Protein AF-A0A0B1SX02-F1 (afdb_monomer)

Secondary structure (DSSP, 8-state):
----------------------------------------PPPPPPP--------------------------------------------------PPP-SEEEEEEEEE----TT---EEEEE-TTTTTT-PPPSTT-GGG-TT-EEEEE-----TT--HHHHHHHHHHTTT--EE-SS-PPTT--EETTEEP-SEE-EEEES-TTSTTB-TT--S-EEEEEEEEEEEGGGSBTTEEEEEEEETTTEEPPP----PPBSSS---SS--SSEEEETTEEEEEETT-S-EEEEE--

Organism: Oesophagostomum dentatum (NCBI:txid61180)

Nearest PDB structures (foldseek):
  2vn7-assembly1_A  TM=5.228E-01  e=6.371E-02  Trichoderma reesei
  6fhv-assembly1_A  TM=5.058E-01  e=3.595E-02  Penicillium oxalicum 114-2

Foldseek 3Di:
DDDDDDDDDDDDDDDDDDDDDDDDDDDDDDDDDDDDDDDDDDDDDDDDDDDDDDDDDDDDDDDDDDDDDDDDDDDDDDDDDDDDDDDPDPPPPPPPPQADAFWAKEKEWEADDDDLQWWKAKAWFACVVVVNPFDAAEACLVVTLRKWFKAFPDDFDPQADCSFVVQLVQQRVPQTIRHHHAFHDVGGADPNHHTGGRTWGWAACDPVDHRNDVPPPPGHGITMTIIGTRCNSAPSQKIFMWMQIPVPGTAFFEFADDEAEDQDDDPDTGSTDMAGGQWYKYYYTNYNYIHIYHDD

Radius of gyration: 33.9 Å; Cα contacts (8 Å, |Δi|>4): 518; chains: 1; bounding box: 99×72×113 Å

Mean predicted aligned error: 16.26 Å

Solvent-accessible surface area (backbone atoms only — not comparable to full-atom values): 18703 Å² total; per-residue (Å²): 139,85,85,83,86,87,84,89,88,80,89,89,83,90,81,89,84,90,87,85,83,85,86,84,88,80,90,79,90,81,87,88,84,91,83,82,90,79,92,78,85,87,83,84,81,85,84,83,88,79,82,87,84,86,87,86,82,82,87,86,85,88,81,89,82,79,90,86,86,85,82,88,84,87,88,80,88,83,91,76,90,75,84,89,71,91,70,84,72,79,82,75,78,74,80,77,75,72,68,62,75,41,72,27,62,25,38,42,34,38,37,52,89,65,59,94,88,60,57,51,19,41,26,19,24,35,36,78,86,48,75,66,62,48,61,81,54,53,61,44,56,94,77,19,82,18,36,35,59,38,40,80,66,57,82,75,35,93,50,46,46,65,88,31,50,54,46,31,63,26,24,47,36,62,47,44,56,36,28,79,50,33,36,47,76,74,33,20,47,43,96,84,42,70,41,72,21,46,51,31,33,62,26,18,41,50,84,89,46,67,14,26,30,95,83,40,81,87,39,76,40,26,31,37,41,32,29,33,32,43,21,68,77,37,67,89,26,33,40,36,32,39,51,30,29,92,94,80,41,66,56,62,80,30,68,55,58,84,46,44,73,76,51,66,77,76,97,70,86,51,51,41,49,78,42,50,53,38,16,41,28,39,40,38,69,73,44,30,58,39,37,23,32,61,70,128

pLDDT: mean 77.76, std 25.3, range [32.91, 98.81]

Sequence (296 aa):
MRRPQQLRKAEPTAHEATTTAEGAETTAHVEEATTAAEEAEPTAHEATTTTEEAETTARPGEETTTAEEAETTEHPEQVVTSASKTSETPISTLSSTSNPVGFSRTLVFLKKDTSWKQHVFIRGGLSHLNRNACSPGPYQQHNDPCAMVIKHITTMPTKCPPSSCHEYRAWSRGDSYLDFEGPEIGQGRYNGTEAFGTPCLWTTSDPSQRGYNPFNKYGYAYWLVELLMDCAKTDNGWFEFKGFIPSIGLELDIKQGECAGDGGSAPFRSKNHVARCGAVNVFYWDSGACEISLLS

Structure (mmCIF, N/CA/C/O backbone):
data_AF-A0A0B1SX02-F1
#
_entry.id   AF-A0A0B1SX02-F1
#
loop_
_atom_site.group_PDB
_atom_site.id
_atom_site.type_symbol
_atom_site.label_atom_id
_atom_site.label_alt_id
_atom_site.label_comp_id
_atom_site.label_asym_id
_atom_site.label_entity_id
_atom_site.label_seq_id
_atom_site.pdbx_PDB_ins_code
_atom_site.Cartn_x
_atom_site.Cartn_y
_atom_site.Cartn_z
_atom_site.occupancy
_atom_site.B_iso_or_equiv
_atom_site.auth_seq_id
_atom_site.auth_comp_id
_atom_site.auth_asym_id
_atom_site.auth_atom_id
_atom_site.pdbx_PDB_model_num
ATOM 1 N N . MET A 1 1 ? 72.640 -20.239 15.903 1.00 44.16 1 MET A N 1
ATOM 2 C CA . MET A 1 1 ? 71.681 -19.387 16.641 1.00 44.16 1 MET A CA 1
ATOM 3 C C . MET A 1 1 ? 70.720 -20.303 17.390 1.00 44.16 1 MET A C 1
ATOM 5 O O . MET A 1 1 ? 70.132 -21.179 16.770 1.00 44.16 1 MET A O 1
ATOM 9 N N . ARG A 1 2 ? 70.696 -20.214 18.725 1.00 41.66 2 ARG A N 1
ATOM 10 C CA . ARG A 1 2 ? 70.008 -21.148 19.636 1.00 41.66 2 ARG A CA 1
ATOM 11 C C . ARG A 1 2 ? 68.531 -20.761 19.819 1.00 41.66 2 ARG A C 1
ATOM 13 O O . ARG A 1 2 ? 68.240 -19.597 20.063 1.00 41.66 2 ARG A O 1
ATOM 20 N N . ARG A 1 3 ? 67.637 -21.756 19.758 1.00 49.44 3 ARG A N 1
ATOM 21 C CA . ARG A 1 3 ? 66.266 -21.730 20.311 1.00 49.44 3 ARG A CA 1
ATOM 22 C C . ARG A 1 3 ? 66.303 -21.832 21.846 1.00 49.44 3 ARG A C 1
ATOM 24 O O . ARG A 1 3 ? 67.149 -22.562 22.361 1.00 49.44 3 ARG A O 1
ATOM 31 N N . PRO A 1 4 ? 65.293 -21.280 22.531 1.00 57.34 4 PRO A N 1
ATOM 32 C CA . PRO A 1 4 ? 64.680 -21.924 23.700 1.00 57.34 4 PRO A CA 1
ATOM 33 C C . PRO A 1 4 ? 63.168 -22.119 23.443 1.00 57.34 4 PRO A C 1
ATOM 35 O O . PRO A 1 4 ? 62.500 -21.224 22.939 1.00 57.34 4 PRO A O 1
ATOM 38 N N . GLN A 1 5 ? 62.634 -23.343 23.418 1.00 51.31 5 GLN A N 1
ATOM 39 C CA . GLN A 1 5 ? 62.158 -24.196 24.524 1.00 51.31 5 GLN A CA 1
ATOM 40 C C . GLN A 1 5 ? 61.022 -23.607 25.385 1.00 51.31 5 GLN A C 1
ATOM 42 O O . GLN A 1 5 ? 61.168 -22.591 26.052 1.00 51.31 5 GLN A O 1
ATOM 47 N N . GLN A 1 6 ? 59.892 -24.322 25.316 1.00 53.78 6 GLN A N 1
ATOM 48 C CA . GLN A 1 6 ? 58.628 -24.173 26.038 1.00 53.78 6 GLN A CA 1
ATOM 49 C C . GLN A 1 6 ? 58.750 -24.571 27.515 1.00 53.78 6 GLN A C 1
ATOM 51 O O . GLN A 1 6 ? 59.538 -25.457 27.838 1.00 53.78 6 GLN A O 1
ATOM 56 N N . LEU A 1 7 ? 57.835 -24.081 28.359 1.00 50.09 7 LEU A N 1
ATOM 57 C CA . LEU A 1 7 ? 57.352 -24.841 29.517 1.00 50.09 7 LEU A CA 1
ATOM 58 C C . LEU A 1 7 ? 55.898 -24.475 29.866 1.00 50.09 7 LEU A C 1
ATOM 60 O O . LEU A 1 7 ? 55.568 -23.318 30.100 1.00 50.09 7 LEU A O 1
ATOM 64 N N . ARG A 1 8 ? 55.044 -25.508 29.863 1.00 53.88 8 ARG A N 1
ATOM 65 C CA . ARG A 1 8 ? 53.672 -25.554 30.398 1.00 53.88 8 ARG A CA 1
ATOM 66 C C . ARG A 1 8 ? 53.698 -25.896 31.893 1.00 53.88 8 ARG A C 1
ATOM 68 O O . ARG A 1 8 ? 54.604 -26.618 32.306 1.00 53.88 8 ARG A O 1
ATOM 75 N N . LYS A 1 9 ? 52.645 -25.499 32.623 1.00 38.19 9 LYS A N 1
ATOM 76 C CA . LYS A 1 9 ? 51.968 -26.148 33.785 1.00 38.19 9 LYS A CA 1
ATOM 77 C C . LYS A 1 9 ? 51.103 -25.072 34.473 1.00 38.19 9 LYS A C 1
ATOM 79 O O . LYS A 1 9 ? 51.519 -23.924 34.464 1.00 38.19 9 LYS A O 1
ATOM 84 N N . ALA A 1 10 ? 49.962 -25.303 35.115 1.00 39.31 10 ALA A N 1
ATOM 85 C CA . ALA A 1 10 ? 49.015 -26.409 35.276 1.00 39.31 10 ALA A CA 1
ATOM 86 C C . ALA A 1 10 ? 47.776 -25.801 35.989 1.00 39.31 10 ALA A C 1
ATOM 88 O O . ALA A 1 10 ? 47.935 -24.832 36.732 1.00 39.31 10 ALA A O 1
ATOM 89 N N . GLU A 1 11 ? 46.579 -26.354 35.779 1.00 43.62 11 GLU A N 1
ATOM 90 C CA . GLU A 1 11 ? 45.391 -26.117 36.626 1.00 43.62 11 GLU A CA 1
ATOM 91 C C . GLU A 1 11 ? 45.591 -26.662 38.052 1.00 43.62 11 GLU A C 1
ATOM 93 O O . GLU A 1 11 ? 46.436 -27.540 38.268 1.00 43.62 11 GLU A O 1
ATOM 98 N N . PRO A 1 12 ? 44.752 -26.216 39.006 1.00 52.09 12 PRO A N 1
ATOM 99 C CA . PRO A 1 12 ? 43.908 -27.212 39.661 1.00 52.09 12 PRO A CA 1
ATOM 100 C C . PRO A 1 12 ? 42.437 -26.811 39.891 1.00 52.09 12 PRO A C 1
ATOM 102 O O . PRO A 1 12 ? 42.008 -25.667 39.762 1.00 52.09 12 PRO A O 1
ATOM 105 N N . THR A 1 13 ? 41.724 -27.877 40.235 1.00 42.25 13 THR A N 1
ATOM 106 C CA . THR A 1 13 ? 40.302 -28.209 40.329 1.00 42.25 13 THR A CA 1
ATOM 107 C C . THR A 1 13 ? 39.534 -27.602 41.523 1.00 42.25 13 THR A C 1
ATOM 109 O O . THR A 1 13 ? 40.092 -27.459 42.602 1.00 42.25 13 THR A O 1
ATOM 112 N N . ALA A 1 14 ? 38.231 -27.368 41.287 1.00 44.47 14 ALA A N 1
ATOM 113 C CA . ALA A 1 14 ? 37.022 -27.472 42.137 1.00 44.47 14 ALA A CA 1
ATOM 114 C C . ALA A 1 14 ? 37.002 -27.067 43.630 1.00 44.47 14 ALA A C 1
ATOM 116 O O . ALA A 1 14 ? 37.782 -27.564 44.430 1.00 44.47 14 ALA A O 1
ATOM 117 N N . HIS A 1 15 ? 35.930 -26.354 44.017 1.00 42.62 15 HIS A N 1
ATOM 118 C CA . HIS A 1 15 ? 35.069 -26.721 45.156 1.00 42.62 15 HIS A CA 1
ATOM 119 C C . HIS A 1 15 ? 33.660 -26.098 45.026 1.00 42.62 15 HIS A C 1
ATOM 121 O O . HIS A 1 15 ? 33.517 -24.907 44.759 1.00 42.62 15 HIS A O 1
ATOM 127 N N . GLU A 1 16 ? 32.633 -26.935 45.208 1.00 45.50 16 GLU A N 1
ATOM 128 C CA . GLU A 1 16 ? 31.235 -26.572 45.481 1.00 45.50 16 GLU A CA 1
ATOM 129 C C . GLU A 1 16 ? 31.086 -25.892 46.853 1.00 45.50 16 GLU A C 1
ATOM 131 O O . GLU A 1 16 ? 31.795 -26.261 47.788 1.00 45.50 16 GLU A O 1
ATOM 136 N N . ALA A 1 17 ? 30.085 -25.013 47.006 1.00 43.66 17 ALA A N 1
ATOM 137 C CA . ALA A 1 17 ? 29.246 -24.955 48.209 1.00 43.66 17 ALA A CA 1
ATOM 138 C C . ALA A 1 17 ? 27.967 -24.130 47.966 1.00 43.66 17 ALA A C 1
ATOM 140 O O . ALA A 1 17 ? 27.997 -22.921 47.748 1.00 43.66 17 ALA A O 1
ATOM 141 N N . THR A 1 18 ? 26.838 -24.824 48.054 1.00 41.06 18 THR A N 1
ATOM 142 C CA . THR A 1 18 ? 25.472 -24.324 48.240 1.00 41.06 18 THR A CA 1
ATOM 143 C C . THR A 1 18 ? 25.273 -23.907 49.698 1.00 41.06 18 THR A C 1
ATOM 145 O O . THR A 1 18 ? 25.556 -24.735 50.559 1.00 41.06 18 THR A O 1
ATOM 148 N N . THR A 1 19 ? 24.707 -22.731 50.014 1.00 38.25 19 THR A N 1
ATOM 149 C CA . THR A 1 19 ? 23.740 -22.589 51.133 1.00 38.25 19 THR A CA 1
ATOM 150 C C . THR A 1 19 ? 22.936 -21.282 51.083 1.00 38.25 19 THR A C 1
ATOM 152 O O . THR A 1 19 ? 23.371 -20.255 50.576 1.00 38.25 19 THR A O 1
ATOM 155 N N . THR A 1 20 ? 21.727 -21.419 51.607 1.00 38.53 20 THR A N 1
ATOM 156 C CA . THR A 1 20 ? 20.520 -20.594 51.675 1.00 38.53 20 THR A CA 1
ATOM 157 C C . THR A 1 20 ? 20.464 -19.574 52.823 1.00 38.53 20 THR A C 1
ATOM 159 O O . THR A 1 20 ? 21.140 -19.750 53.830 1.00 38.53 20 THR A O 1
ATOM 162 N N . ALA A 1 21 ? 19.479 -18.669 52.689 1.00 38.81 21 ALA A N 1
ATOM 163 C CA . ALA A 1 21 ? 18.501 -18.214 53.700 1.00 38.81 21 ALA A CA 1
ATOM 164 C C . ALA A 1 21 ? 18.597 -16.768 54.239 1.00 38.81 21 ALA A C 1
ATOM 166 O O . ALA A 1 21 ? 19.658 -16.324 54.654 1.00 38.81 21 ALA A O 1
ATOM 167 N N . GLU A 1 22 ? 17.410 -16.125 54.210 1.00 37.28 22 GLU A N 1
ATOM 168 C CA . GLU A 1 22 ? 16.774 -15.190 55.171 1.00 37.28 22 GLU A CA 1
ATOM 169 C C . GLU A 1 22 ? 17.614 -14.030 55.743 1.00 37.28 22 GLU A C 1
ATOM 171 O O . GLU A 1 22 ? 18.721 -14.201 56.221 1.00 37.28 22 GLU A O 1
ATOM 176 N N . GLY A 1 23 ? 17.172 -12.774 55.758 1.00 34.44 23 GLY A N 1
ATOM 177 C CA . GLY A 1 23 ? 15.840 -12.242 56.040 1.00 34.44 23 GLY A CA 1
ATOM 178 C C . GLY A 1 23 ? 16.009 -11.243 57.193 1.00 34.44 23 GLY A C 1
ATOM 179 O O . GLY A 1 23 ? 16.487 -11.638 58.248 1.00 34.44 23 GLY A O 1
ATOM 180 N N . ALA A 1 24 ? 15.691 -9.960 56.996 1.00 39.91 24 ALA A N 1
ATOM 181 C CA . ALA A 1 24 ? 15.483 -9.003 58.090 1.00 39.91 24 ALA A CA 1
ATOM 182 C C . ALA A 1 24 ? 14.825 -7.716 57.574 1.00 39.91 24 ALA A C 1
ATOM 184 O O . ALA A 1 24 ? 15.445 -6.841 56.971 1.00 39.91 24 ALA A O 1
ATOM 185 N N . GLU A 1 25 ? 13.533 -7.661 57.846 1.00 43.12 25 GLU A N 1
ATOM 186 C CA . GLU A 1 25 ? 12.645 -6.513 57.905 1.00 43.12 25 GLU A CA 1
ATOM 187 C C . GLU A 1 25 ? 13.182 -5.452 58.887 1.00 43.12 25 GLU A C 1
ATOM 189 O O . GLU A 1 25 ? 13.610 -5.778 59.993 1.00 43.12 25 GLU A O 1
ATOM 194 N N . THR A 1 26 ? 13.161 -4.173 58.504 1.00 39.28 26 THR A N 1
ATOM 195 C CA . THR A 1 26 ? 13.282 -3.054 59.453 1.00 39.28 26 THR A CA 1
ATOM 196 C C . THR A 1 26 ? 12.249 -1.985 59.125 1.00 39.28 26 THR A C 1
ATOM 198 O O . THR A 1 26 ? 12.380 -1.197 58.193 1.00 39.28 26 THR A O 1
ATOM 201 N N . THR A 1 27 ? 11.190 -1.996 59.926 1.00 42.06 27 THR A N 1
ATOM 202 C CA . THR A 1 27 ? 10.216 -0.924 60.118 1.00 42.06 27 THR A CA 1
ATOM 203 C C . THR A 1 27 ? 10.856 0.269 60.827 1.00 42.06 27 THR A C 1
ATOM 205 O O . THR A 1 27 ? 11.485 0.093 61.871 1.00 42.06 27 THR A O 1
ATOM 208 N N . ALA A 1 28 ? 10.604 1.485 60.342 1.00 45.78 28 ALA A N 1
ATOM 209 C CA . ALA A 1 28 ? 10.691 2.698 61.151 1.00 45.78 28 ALA A CA 1
ATOM 210 C C . ALA A 1 28 ? 9.558 3.662 60.769 1.00 45.78 28 ALA A C 1
ATOM 212 O O . ALA A 1 28 ? 9.543 4.246 59.688 1.00 45.78 28 ALA A O 1
ATOM 213 N N . HIS A 1 29 ? 8.602 3.776 61.689 1.00 39.31 29 HIS A N 1
ATOM 214 C CA . HIS A 1 29 ? 7.649 4.873 61.828 1.00 39.31 29 HIS A CA 1
ATOM 215 C C . HIS A 1 29 ? 8.397 6.182 62.105 1.00 39.31 29 HIS A C 1
ATOM 217 O O . HIS A 1 29 ? 9.204 6.195 63.031 1.00 39.31 29 HIS A O 1
ATOM 223 N N . VAL A 1 30 ? 8.039 7.278 61.425 1.00 45.69 30 VAL A N 1
ATOM 224 C CA . VAL A 1 30 ? 8.024 8.620 62.033 1.00 45.69 30 VAL A CA 1
ATOM 225 C C . VAL A 1 30 ? 6.832 9.420 61.492 1.00 45.69 30 VAL A C 1
ATOM 227 O O . VAL A 1 30 ? 6.688 9.620 60.291 1.00 45.69 30 VAL A O 1
ATOM 230 N N . GLU A 1 31 ? 5.991 9.764 62.460 1.00 44.47 31 GLU A N 1
ATOM 231 C CA . GLU A 1 31 ? 5.051 10.865 62.681 1.00 44.47 31 GLU A CA 1
ATOM 232 C C . GLU A 1 31 ? 4.529 11.796 61.570 1.00 44.47 31 GLU A C 1
ATOM 234 O O . GLU A 1 31 ? 5.203 12.283 60.668 1.00 44.47 31 GLU A O 1
ATOM 239 N N . GLU A 1 32 ? 3.251 12.075 61.807 1.00 45.56 32 GLU A N 1
ATOM 240 C CA . GLU A 1 32 ? 2.273 12.971 61.216 1.00 45.56 32 GLU A CA 1
ATOM 241 C C . GLU A 1 32 ? 2.587 14.456 61.497 1.00 45.56 32 GLU A C 1
ATOM 243 O O . GLU A 1 32 ? 2.966 14.822 62.609 1.00 45.56 32 GLU A O 1
ATOM 248 N N . ALA A 1 33 ? 2.344 15.333 60.520 1.00 42.62 33 ALA A N 1
ATOM 249 C CA . ALA A 1 33 ? 2.103 16.753 60.770 1.00 42.62 33 ALA A CA 1
ATOM 250 C C . ALA A 1 33 ? 1.124 17.310 59.728 1.00 42.62 33 ALA A C 1
ATOM 252 O O . ALA A 1 33 ? 1.397 17.359 58.530 1.00 42.62 33 ALA A O 1
ATOM 253 N N . THR A 1 34 ? -0.038 17.713 60.228 1.00 41.31 34 THR A N 1
ATOM 254 C CA . THR A 1 34 ? -1.130 18.413 59.552 1.00 41.31 34 THR A CA 1
ATOM 255 C C . THR A 1 34 ? -0.782 19.866 59.226 1.00 41.31 34 THR A C 1
ATOM 257 O O . THR A 1 34 ? -0.336 20.584 60.120 1.00 41.31 34 THR A O 1
ATOM 260 N N . THR A 1 35 ? -1.158 20.347 58.039 1.00 40.88 35 THR A N 1
ATOM 261 C CA . THR A 1 35 ? -1.523 21.756 57.799 1.00 40.88 35 THR A CA 1
ATOM 262 C C . THR A 1 35 ? -2.557 21.857 56.675 1.00 40.88 35 THR A C 1
ATOM 264 O O . THR A 1 35 ? -2.496 21.141 55.680 1.00 40.88 35 THR A O 1
ATOM 267 N N . ALA A 1 36 ? -3.541 22.728 56.895 1.00 43.31 36 ALA A N 1
ATOM 268 C CA . ALA A 1 36 ? -4.696 23.009 56.048 1.00 43.31 36 ALA A CA 1
ATOM 269 C C . ALA A 1 36 ? -4.502 24.284 55.197 1.00 43.31 36 ALA A C 1
ATOM 271 O O . ALA A 1 36 ? -3.556 25.034 55.435 1.00 43.31 36 ALA A O 1
ATOM 272 N N . ALA A 1 37 ? -5.497 24.538 54.330 1.00 39.59 37 ALA A N 1
ATOM 273 C CA . ALA A 1 37 ? -5.719 25.688 53.430 1.00 39.59 37 ALA A CA 1
ATOM 274 C C . ALA A 1 37 ? -4.881 25.653 52.130 1.00 39.59 37 ALA A C 1
ATOM 276 O O . ALA A 1 37 ? -3.734 25.233 52.143 1.00 39.59 37 ALA A O 1
ATOM 277 N N . GLU A 1 38 ? -5.391 26.001 50.947 1.00 41.25 38 GLU A N 1
ATOM 278 C CA . GLU A 1 38 ? -6.356 27.057 50.623 1.00 41.25 38 GLU A CA 1
ATOM 279 C C . GLU A 1 38 ? -7.000 26.796 49.242 1.00 41.25 38 GLU A C 1
ATOM 281 O O . GLU A 1 38 ? -6.348 26.288 48.327 1.00 41.25 38 GLU A O 1
ATOM 286 N N . GLU A 1 39 ? -8.288 27.126 49.117 1.00 41.72 39 GLU A N 1
ATOM 287 C CA . GLU A 1 39 ? -9.048 27.229 47.865 1.00 41.72 39 GLU A CA 1
ATOM 288 C C . GLU A 1 39 ? -8.443 28.288 46.933 1.00 41.72 39 GLU A C 1
ATOM 290 O O . GLU A 1 39 ? -8.128 29.392 47.367 1.00 41.72 39 GLU A O 1
ATOM 295 N N . ALA A 1 40 ? -8.380 27.996 45.632 1.00 39.72 40 ALA A N 1
ATOM 296 C CA . ALA A 1 40 ? -8.224 29.015 44.599 1.00 39.72 40 ALA A CA 1
ATOM 297 C C . ALA A 1 40 ? -9.297 28.817 43.518 1.00 39.72 40 ALA A C 1
ATOM 299 O O . ALA A 1 40 ? -9.331 27.794 42.830 1.00 39.72 40 ALA A O 1
ATOM 300 N N . GLU A 1 41 ? -10.183 29.809 43.420 1.00 49.44 41 GLU A N 1
ATOM 301 C CA . GLU A 1 41 ? -11.183 30.002 42.367 1.00 49.44 41 GLU A CA 1
ATOM 302 C C . GLU A 1 41 ? -10.561 30.133 40.960 1.00 49.44 41 GLU A C 1
ATOM 304 O O . GLU A 1 41 ? -9.405 30.543 40.819 1.00 49.44 41 GLU A O 1
ATOM 309 N N . PRO A 1 42 ? -11.343 29.858 39.896 1.00 48.00 42 PRO A N 1
ATOM 310 C CA . PRO A 1 42 ? -10.916 30.025 38.515 1.00 48.00 42 PRO A CA 1
ATOM 311 C C . PRO A 1 42 ? -11.137 31.462 38.019 1.00 48.00 42 PRO A C 1
ATOM 313 O O . PRO A 1 42 ? -12.247 31.995 38.048 1.00 48.00 42 PRO A O 1
ATOM 316 N N . THR A 1 43 ? -10.087 32.076 37.478 1.00 43.72 43 THR A N 1
ATOM 317 C CA . THR A 1 43 ? -10.169 33.372 36.799 1.00 43.72 43 THR A CA 1
ATOM 318 C C . THR A 1 43 ? -10.807 33.219 35.418 1.00 43.72 43 THR A C 1
ATOM 320 O O . THR A 1 43 ? -10.327 32.474 34.562 1.00 43.72 43 THR A O 1
ATOM 323 N N . ALA A 1 44 ? -11.896 33.955 35.208 1.00 38.53 44 ALA A N 1
ATOM 324 C CA . ALA A 1 44 ? -12.568 34.137 33.931 1.00 38.53 44 ALA A CA 1
ATOM 325 C C . ALA A 1 44 ? -11.649 34.827 32.907 1.00 38.53 44 ALA A C 1
ATOM 327 O O . ALA A 1 44 ? -11.020 35.839 33.217 1.00 38.53 44 ALA A O 1
ATOM 328 N N . HIS A 1 45 ? -11.622 34.317 31.674 1.00 47.50 45 HIS A N 1
ATOM 329 C CA . HIS A 1 45 ? -11.118 35.057 30.520 1.00 47.50 45 HIS A CA 1
ATOM 330 C C . HIS A 1 45 ? -12.291 35.582 29.694 1.00 47.50 45 HIS A C 1
ATOM 332 O O . HIS A 1 45 ? -13.179 34.833 29.285 1.00 47.50 45 HIS A O 1
ATOM 338 N N . GLU A 1 46 ? -12.272 36.899 29.515 1.00 45.78 46 GLU A N 1
ATOM 339 C CA . GLU A 1 46 ? -13.235 37.709 28.785 1.00 45.78 46 GLU A CA 1
ATOM 340 C C . GLU A 1 46 ? -13.385 37.278 27.324 1.00 45.78 46 GLU A C 1
ATOM 342 O O . GLU A 1 46 ? -12.419 37.001 26.610 1.00 45.78 46 GLU A O 1
ATOM 347 N N . ALA A 1 47 ? -14.642 37.280 26.887 1.00 39.62 47 ALA A N 1
ATOM 348 C CA . ALA A 1 47 ? -15.042 37.225 25.498 1.00 39.62 47 ALA A CA 1
ATOM 349 C C . ALA A 1 47 ? -14.887 38.615 24.865 1.00 39.62 47 ALA A C 1
ATOM 351 O O . ALA A 1 47 ? -15.494 39.578 25.333 1.00 39.62 47 ALA A O 1
ATOM 352 N N . THR A 1 48 ? -14.149 38.698 23.758 1.00 41.62 48 THR A N 1
ATOM 353 C CA . THR A 1 48 ? -14.168 39.873 22.880 1.00 41.62 48 THR A CA 1
ATOM 354 C C . THR A 1 48 ? -14.852 39.503 21.574 1.00 41.62 48 THR A C 1
ATOM 356 O O . THR A 1 48 ? -14.279 38.873 20.688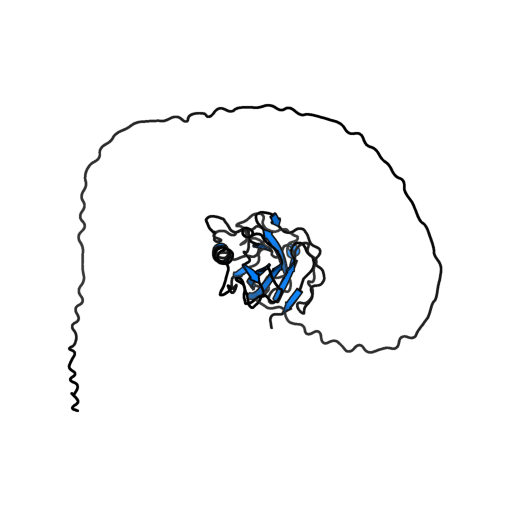 1.00 41.62 48 THR A O 1
ATOM 359 N N . THR A 1 49 ? -16.112 39.911 21.487 1.00 34.59 49 THR A N 1
ATOM 360 C CA . THR A 1 49 ? -16.932 39.973 20.280 1.00 34.59 49 THR A CA 1
ATOM 361 C C . THR A 1 49 ? -16.346 41.009 19.319 1.00 34.59 49 THR A C 1
ATOM 363 O O . THR A 1 49 ? -16.103 42.147 19.716 1.00 34.59 49 THR A O 1
ATOM 366 N N . THR A 1 50 ? -16.160 40.656 18.048 1.00 39.47 50 THR A N 1
ATOM 367 C CA . THR A 1 50 ? -16.096 41.642 16.958 1.00 39.47 50 THR A CA 1
ATOM 368 C C . THR A 1 50 ? -17.039 41.214 15.845 1.00 39.47 50 THR A C 1
ATOM 370 O O . THR A 1 50 ? -17.029 40.072 15.394 1.00 39.47 50 THR A O 1
ATOM 373 N N . THR A 1 51 ? -17.914 42.154 15.511 1.00 40.94 51 THR A N 1
ATOM 374 C CA . THR A 1 51 ? -19.047 42.058 14.598 1.00 40.94 51 THR A CA 1
ATOM 375 C C . THR A 1 51 ? -18.604 42.262 13.148 1.00 40.94 51 THR A C 1
ATOM 377 O O . THR A 1 51 ? -17.597 42.910 12.879 1.00 40.94 51 THR A O 1
ATOM 380 N N . GLU A 1 52 ? -19.405 41.680 12.259 1.00 44.53 52 GLU A N 1
ATOM 381 C CA . GLU A 1 52 ? -19.438 41.762 10.798 1.00 44.53 52 GLU A CA 1
ATOM 382 C C . GLU A 1 52 ? -19.164 43.144 10.187 1.00 44.53 52 GLU A C 1
ATOM 384 O O . GLU A 1 52 ? -19.684 44.149 10.664 1.00 44.53 52 GLU A O 1
ATOM 389 N N . GLU A 1 53 ? -18.537 43.143 9.007 1.00 46.16 53 GLU A N 1
ATOM 390 C CA . GLU A 1 53 ? -19.059 43.902 7.867 1.00 46.16 53 GLU A CA 1
ATOM 391 C C . GLU A 1 53 ? -19.063 43.013 6.616 1.00 46.16 53 GLU A C 1
ATOM 393 O O . GLU A 1 53 ? -18.047 42.448 6.207 1.00 46.16 53 GLU A O 1
ATOM 398 N N . ALA A 1 54 ? -20.257 42.866 6.046 1.00 39.25 54 ALA A N 1
ATOM 399 C CA . ALA A 1 54 ? -20.517 42.263 4.754 1.00 39.25 54 ALA A CA 1
ATOM 400 C C . ALA A 1 54 ? -20.453 43.356 3.683 1.00 39.25 54 ALA A C 1
ATOM 402 O O . ALA A 1 54 ? -21.214 44.321 3.746 1.00 39.25 54 ALA A O 1
ATOM 403 N N . GLU A 1 55 ? -19.606 43.182 2.668 1.00 40.19 55 GLU A N 1
ATOM 404 C CA . GLU A 1 55 ? -19.632 44.019 1.469 1.00 40.19 55 GLU A CA 1
ATOM 405 C C . GLU A 1 55 ? -20.169 43.207 0.287 1.00 40.19 55 GLU A C 1
ATOM 407 O O . GLU A 1 55 ? -19.626 42.181 -0.123 1.00 40.19 55 GLU A O 1
ATOM 412 N N . THR A 1 56 ? -21.310 43.676 -0.212 1.00 36.12 56 THR A N 1
ATOM 413 C CA . THR A 1 56 ? -22.032 43.170 -1.375 1.00 36.12 56 THR A CA 1
ATOM 414 C C . THR A 1 56 ? -21.659 44.042 -2.565 1.00 36.12 56 THR A C 1
ATOM 416 O O . THR A 1 56 ? -21.985 45.226 -2.547 1.00 36.12 56 THR A O 1
ATOM 419 N N . THR A 1 57 ? -21.082 43.471 -3.626 1.00 42.75 57 THR A N 1
ATOM 420 C CA . THR A 1 57 ? -20.952 44.189 -4.905 1.00 42.75 57 THR A CA 1
ATOM 421 C C . THR A 1 57 ? -21.257 43.270 -6.084 1.00 42.75 57 THR A C 1
ATOM 423 O O . THR A 1 57 ? -20.833 42.119 -6.152 1.00 42.75 57 THR A O 1
ATOM 426 N N . ALA A 1 58 ? -22.092 43.798 -6.973 1.00 35.97 58 ALA A N 1
ATOM 427 C CA . ALA A 1 58 ? -22.873 43.106 -7.981 1.00 35.97 58 ALA A CA 1
ATOM 428 C C . ALA A 1 58 ? -22.117 42.732 -9.273 1.00 35.97 58 ALA A C 1
ATOM 430 O O . ALA A 1 58 ? -21.128 43.351 -9.657 1.00 35.97 58 ALA A O 1
ATOM 431 N N . ARG A 1 59 ? -22.701 41.752 -9.980 1.00 43.72 59 ARG A N 1
ATOM 432 C CA . ARG A 1 59 ? -22.553 41.435 -11.419 1.00 43.72 59 ARG A CA 1
ATOM 433 C C . ARG A 1 59 ? -23.002 42.644 -12.270 1.00 43.72 59 ARG A C 1
ATOM 435 O O . ARG A 1 59 ? -23.919 43.343 -11.835 1.00 43.72 59 ARG A O 1
ATOM 442 N N . PRO A 1 60 ? -22.471 42.865 -13.489 1.00 43.94 60 PRO A N 1
ATOM 443 C CA . PRO A 1 60 ? -23.079 42.224 -14.668 1.00 43.94 60 PRO A CA 1
ATOM 444 C C . PRO A 1 60 ? -22.082 41.889 -15.800 1.00 43.94 60 PRO A C 1
ATOM 446 O O . PRO A 1 60 ? -21.010 42.473 -15.904 1.00 43.94 60 PRO A O 1
ATOM 449 N N . GLY A 1 61 ? -22.461 40.959 -16.679 1.00 38.00 61 GLY A N 1
ATOM 450 C CA . GLY A 1 61 ? -21.671 40.584 -17.855 1.00 38.00 61 GLY A CA 1
ATOM 451 C C . GLY A 1 61 ? -22.228 39.337 -18.528 1.00 38.00 61 GLY A C 1
ATOM 452 O O . GLY A 1 61 ? -21.726 38.239 -18.332 1.00 38.00 61 GLY A O 1
ATOM 453 N N . GLU A 1 62 ? -23.340 39.533 -19.222 1.00 38.44 62 GLU A N 1
ATOM 454 C CA . GLU A 1 62 ? -24.035 38.601 -20.102 1.00 38.44 62 GLU A CA 1
ATOM 455 C C . GLU A 1 62 ? -23.314 38.573 -21.455 1.00 38.44 62 GLU A C 1
ATOM 457 O O . GLU A 1 62 ? -23.137 39.626 -22.060 1.00 38.44 62 GLU A O 1
ATOM 462 N N . GLU A 1 63 ? -22.916 37.397 -21.943 1.00 40.66 63 GLU A N 1
ATOM 463 C CA . GLU A 1 63 ? -22.697 37.2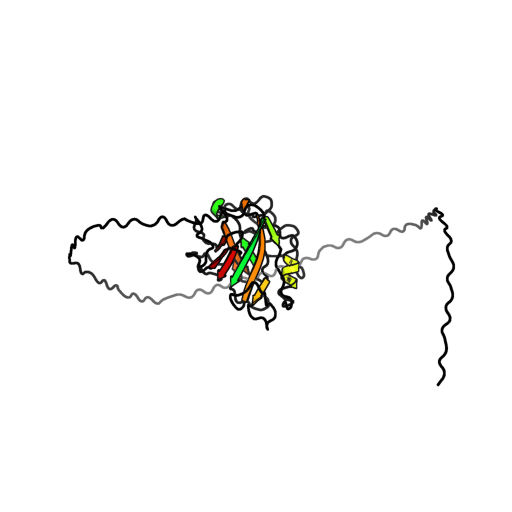15 -23.378 1.00 40.66 63 GLU A CA 1
ATOM 464 C C . GLU A 1 63 ? -23.097 35.799 -23.797 1.00 40.66 63 GLU A C 1
ATOM 466 O O . GLU A 1 63 ? -22.423 34.795 -23.565 1.00 40.66 63 GLU A O 1
ATOM 471 N N . THR A 1 64 ? -24.292 35.764 -24.368 1.00 35.16 64 THR A N 1
ATOM 472 C CA . THR A 1 64 ? -24.918 34.660 -25.079 1.00 35.16 64 THR A CA 1
ATOM 473 C C . THR A 1 64 ? -24.255 34.543 -26.447 1.00 35.16 64 THR A C 1
ATOM 475 O O . THR A 1 64 ? -24.259 35.510 -27.204 1.00 35.16 64 THR A O 1
ATOM 478 N N . THR A 1 65 ? -23.747 33.366 -26.811 1.00 36.38 65 THR A N 1
ATOM 479 C CA . THR A 1 65 ? -23.537 33.023 -28.224 1.00 36.38 65 THR A CA 1
ATOM 480 C C . THR A 1 65 ? -24.122 31.660 -28.551 1.00 36.38 65 THR A C 1
ATOM 482 O O . THR A 1 65 ? -24.132 30.721 -27.758 1.00 36.38 65 THR A O 1
ATOM 485 N N . THR A 1 66 ? -24.721 31.675 -29.727 1.00 36.50 66 THR A N 1
ATOM 486 C CA . THR A 1 66 ? -25.770 30.835 -30.277 1.00 36.50 66 THR A CA 1
ATOM 487 C C . THR A 1 66 ? -25.232 29.519 -30.834 1.00 36.50 66 THR A C 1
ATOM 489 O O . THR A 1 66 ? -24.059 29.399 -31.170 1.00 36.50 66 THR A O 1
ATOM 492 N N . ALA A 1 67 ? -26.145 28.555 -30.930 1.00 41.06 67 ALA A N 1
ATOM 493 C CA . ALA A 1 67 ? -26.013 27.257 -31.571 1.00 41.06 67 ALA A CA 1
ATOM 494 C C . ALA A 1 67 ? -25.405 27.295 -32.983 1.00 41.06 67 ALA A C 1
ATOM 496 O O . ALA A 1 67 ? -25.690 28.210 -33.753 1.00 41.06 67 ALA A O 1
ATOM 497 N N . GLU A 1 68 ? -24.716 26.214 -33.356 1.00 43.50 68 GLU A N 1
ATOM 498 C CA . GLU A 1 68 ? -24.737 25.741 -34.738 1.00 43.50 68 GLU A CA 1
ATOM 499 C C . GLU A 1 68 ? -24.886 24.217 -34.770 1.00 43.50 68 GLU A C 1
ATOM 501 O O . GLU A 1 68 ? -24.122 23.452 -34.181 1.00 43.50 68 GLU A O 1
ATOM 506 N N . GLU A 1 69 ? -25.975 23.837 -35.417 1.00 40.53 69 GLU A N 1
ATOM 507 C CA . GLU A 1 69 ? -26.473 22.517 -35.744 1.00 40.53 69 GLU A CA 1
ATOM 508 C C . GLU A 1 69 ? -25.883 22.141 -37.111 1.00 40.53 69 GLU A C 1
ATOM 510 O O . GLU A 1 69 ? -25.898 22.958 -38.030 1.00 40.53 69 GLU A O 1
ATOM 515 N N . ALA A 1 70 ? -25.364 20.923 -37.265 1.00 38.69 70 ALA A N 1
ATOM 516 C CA . ALA A 1 70 ? -25.043 20.384 -38.581 1.00 38.69 70 ALA A CA 1
ATOM 517 C C . ALA A 1 70 ? -25.546 18.944 -38.683 1.00 38.69 70 ALA A C 1
ATOM 519 O O . ALA A 1 70 ? -24.995 18.002 -38.112 1.00 38.69 70 ALA A O 1
ATOM 520 N N . GLU A 1 71 ? -26.651 18.852 -39.409 1.00 36.81 71 GLU A N 1
ATOM 521 C CA . GLU A 1 71 ? -27.366 17.680 -39.879 1.00 36.81 71 GLU A CA 1
ATOM 522 C C . GLU A 1 71 ? -26.601 16.929 -40.989 1.00 36.81 71 GLU A C 1
ATOM 524 O O . GLU A 1 71 ? -25.953 17.529 -41.844 1.00 36.81 71 GLU A O 1
ATOM 529 N N . THR A 1 72 ? -26.830 15.613 -41.013 1.00 32.91 72 THR A N 1
ATOM 530 C CA . THR A 1 72 ? -27.102 14.786 -42.205 1.00 32.91 72 THR A CA 1
ATOM 531 C C . THR A 1 72 ? -25.984 14.499 -43.210 1.00 32.91 72 THR A C 1
ATOM 533 O O . THR A 1 72 ? -25.636 15.322 -44.049 1.00 32.91 72 THR A O 1
ATOM 536 N N . THR A 1 73 ? -25.598 13.216 -43.300 1.00 36.53 73 THR A N 1
ATOM 537 C CA . THR A 1 73 ? -25.706 12.479 -44.579 1.00 36.53 73 THR A CA 1
ATOM 538 C C . THR A 1 73 ? -25.824 10.963 -44.360 1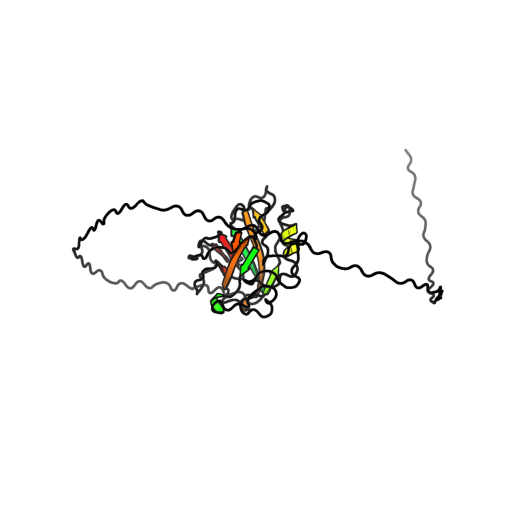.00 36.53 73 THR A C 1
ATOM 540 O O . THR A 1 73 ? -24.919 10.317 -43.839 1.00 36.53 73 THR A O 1
ATOM 543 N N . GLU A 1 74 ? -26.965 10.405 -44.769 1.00 38.53 74 GLU A N 1
ATOM 544 C CA . GLU A 1 74 ? -27.187 8.978 -45.025 1.00 38.53 74 GLU A CA 1
ATOM 545 C C . GLU A 1 74 ? -26.620 8.548 -46.396 1.00 38.53 74 GLU A C 1
ATOM 547 O O . GLU A 1 74 ? -26.367 9.391 -47.259 1.00 38.53 74 GLU A O 1
ATOM 552 N N . HIS A 1 75 ? -26.605 7.216 -46.599 1.00 36.59 75 HIS A N 1
ATOM 553 C CA . HIS A 1 75 ? -26.717 6.447 -47.862 1.00 36.59 75 HIS A CA 1
ATOM 554 C C . HIS A 1 75 ? -25.421 5.770 -48.384 1.00 36.59 75 HIS A C 1
ATOM 556 O O . HIS A 1 75 ? -24.343 6.344 -48.274 1.00 36.59 75 HIS A O 1
ATOM 562 N N . PRO A 1 76 ? -25.491 4.618 -49.090 1.00 46.41 76 PRO A N 1
ATOM 563 C CA . PRO A 1 76 ? -26.122 3.340 -48.729 1.00 46.41 76 PRO A CA 1
ATOM 564 C C . PRO A 1 76 ? -25.168 2.122 -48.900 1.00 46.41 76 PRO A C 1
ATOM 566 O O . PRO A 1 76 ? -24.105 2.212 -49.503 1.00 46.41 76 PRO A O 1
ATOM 569 N N . GLU A 1 77 ? -25.620 0.972 -48.385 1.00 36.94 77 GLU A N 1
ATOM 570 C CA . GLU A 1 77 ? -25.584 -0.369 -49.006 1.00 36.94 77 GLU A CA 1
ATOM 571 C C . GLU A 1 77 ? -24.294 -0.855 -49.695 1.00 36.94 77 GLU A C 1
ATOM 573 O O . GLU A 1 77 ? -23.991 -0.425 -50.797 1.00 36.94 77 GLU A O 1
ATOM 578 N N . GLN A 1 78 ? -23.658 -1.904 -49.144 1.00 39.75 78 GLN A N 1
ATOM 579 C CA . GLN A 1 78 ? -23.303 -3.099 -49.930 1.00 39.75 78 GLN A CA 1
ATOM 580 C C . GLN A 1 78 ? -23.295 -4.366 -49.065 1.00 39.75 78 GLN A C 1
ATOM 582 O O . GLN A 1 78 ? -22.463 -4.570 -48.182 1.00 39.75 78 GLN A O 1
ATOM 587 N N . VAL A 1 79 ? -24.255 -5.234 -49.379 1.00 43.09 79 VAL A N 1
ATOM 588 C CA . VAL A 1 79 ? -24.328 -6.638 -48.981 1.00 43.09 79 VAL A CA 1
ATOM 589 C C . VAL A 1 79 ? -23.245 -7.402 -49.739 1.00 43.09 79 VAL A C 1
ATOM 591 O O . VAL A 1 79 ? -23.284 -7.476 -50.966 1.00 43.09 79 VAL A O 1
ATOM 594 N N . VAL A 1 80 ? -22.306 -8.015 -49.019 1.00 43.12 80 VAL A N 1
ATOM 595 C CA . VAL A 1 80 ? -21.428 -9.042 -49.592 1.00 43.12 80 VAL A CA 1
ATOM 596 C C . VAL A 1 80 ? -21.486 -10.280 -48.711 1.00 43.12 80 VAL A C 1
ATOM 598 O O . VAL A 1 80 ? -20.826 -10.403 -47.683 1.00 43.12 80 VAL A O 1
ATOM 601 N N . THR A 1 81 ? -22.340 -11.204 -49.130 1.00 41.44 81 THR A N 1
ATOM 602 C CA . THR A 1 81 ? -22.429 -12.573 -48.637 1.00 41.44 81 THR A CA 1
ATOM 603 C C . THR A 1 81 ? -21.112 -13.279 -48.953 1.00 41.44 81 THR A C 1
ATOM 605 O O . THR A 1 81 ? -20.729 -13.398 -50.116 1.00 41.44 81 THR A O 1
ATOM 608 N N . SER A 1 82 ? -20.391 -13.753 -47.940 1.00 43.78 82 SER A N 1
ATOM 609 C CA . SER A 1 82 ? -19.228 -14.623 -48.133 1.00 43.78 82 SER A CA 1
ATOM 610 C C . SER A 1 82 ? -19.235 -15.747 -47.109 1.00 43.78 82 SER A C 1
ATOM 612 O O . SER A 1 82 ? -19.485 -15.551 -45.924 1.00 43.78 82 SER A O 1
ATOM 614 N N . ALA A 1 83 ? -19.055 -16.949 -47.644 1.00 43.69 83 ALA A N 1
ATOM 615 C CA . ALA A 1 83 ? -19.364 -18.232 -47.046 1.00 43.69 83 ALA A CA 1
ATOM 616 C C . ALA A 1 83 ? -18.637 -18.504 -45.720 1.00 43.69 83 ALA A C 1
ATOM 618 O O . ALA A 1 83 ? -17.416 -18.377 -45.619 1.00 43.69 83 ALA A O 1
ATOM 619 N N . SER A 1 84 ? -19.397 -18.983 -44.730 1.00 35.53 84 SER A N 1
ATOM 620 C CA . SER A 1 84 ? -18.874 -19.588 -43.508 1.00 35.53 84 SER A CA 1
ATOM 621 C C . SER A 1 84 ? -18.070 -20.841 -43.846 1.00 35.53 84 SER A C 1
ATOM 623 O O . SER A 1 84 ? -18.614 -21.863 -44.262 1.00 35.53 84 SER A O 1
ATOM 625 N N . LYS A 1 85 ? -16.758 -20.759 -43.638 1.00 44.72 85 LYS A N 1
ATOM 626 C CA . LYS A 1 85 ? -15.872 -21.915 -43.552 1.00 44.72 85 LYS A CA 1
ATOM 627 C C . LYS A 1 85 ? -15.725 -22.237 -42.068 1.00 44.72 85 LYS A C 1
ATOM 629 O O . LYS A 1 85 ? -15.145 -21.450 -41.326 1.00 44.72 85 LYS A O 1
ATOM 634 N N . THR A 1 86 ? -16.304 -23.355 -41.644 1.00 41.12 86 THR A N 1
ATOM 635 C CA . THR A 1 86 ? -16.135 -23.927 -40.305 1.00 41.12 86 THR A CA 1
ATOM 636 C C . THR A 1 86 ? -14.647 -24.163 -40.065 1.00 41.12 86 THR A C 1
ATOM 638 O O . THR A 1 86 ? -14.065 -25.103 -40.599 1.00 41.12 86 THR A O 1
ATOM 641 N N . SER A 1 87 ? -14.023 -23.251 -39.326 1.00 42.09 87 SER A N 1
ATOM 642 C CA . SER A 1 87 ? -12.673 -23.400 -38.802 1.00 42.09 87 SER A CA 1
ATOM 643 C C . SER A 1 87 ? -12.831 -23.860 -37.365 1.00 42.09 87 SER A C 1
ATOM 645 O O . SER A 1 87 ? -13.281 -23.094 -36.517 1.00 42.09 87 SER A O 1
ATOM 647 N N . GLU A 1 88 ? -12.527 -25.128 -37.114 1.00 47.59 88 GLU A N 1
ATOM 648 C CA . GLU A 1 88 ? -12.463 -25.687 -35.770 1.00 47.59 88 GLU A CA 1
ATOM 649 C C . GLU A 1 88 ? -11.450 -24.881 -34.952 1.00 47.59 88 GLU A C 1
ATOM 651 O O . GLU A 1 88 ? -10.248 -24.876 -35.225 1.00 47.59 88 GLU A O 1
ATOM 656 N N . THR A 1 89 ? -11.962 -24.131 -33.981 1.00 42.25 89 THR A N 1
ATOM 657 C CA . THR A 1 89 ? -11.158 -23.422 -32.993 1.00 42.25 89 THR A CA 1
ATOM 658 C C . THR A 1 89 ? -10.404 -24.463 -32.165 1.00 42.25 89 THR A C 1
ATOM 660 O O . THR A 1 89 ? -11.054 -25.329 -31.572 1.00 42.25 89 THR A O 1
ATOM 663 N N . PRO A 1 90 ? -9.063 -24.412 -32.067 1.00 50.75 90 PRO A N 1
ATOM 664 C CA . PRO A 1 90 ? -8.367 -25.226 -31.087 1.00 50.75 90 PRO A CA 1
ATOM 665 C C . PRO A 1 90 ? -8.837 -24.781 -29.701 1.00 50.75 90 PRO A C 1
ATOM 667 O O . PRO A 1 90 ? -8.767 -23.600 -29.358 1.00 50.75 90 PRO A O 1
ATOM 670 N N . ILE A 1 91 ? -9.366 -25.733 -28.933 1.00 47.59 91 ILE A N 1
ATOM 671 C CA . ILE A 1 91 ? -9.742 -25.555 -27.532 1.00 47.59 91 ILE A CA 1
ATOM 672 C C . ILE A 1 91 ? -8.496 -25.050 -26.806 1.00 47.59 91 ILE A C 1
ATOM 674 O O . ILE A 1 91 ? -7.548 -25.795 -26.569 1.00 47.59 91 ILE A O 1
ATOM 678 N N . SER A 1 92 ? -8.492 -23.750 -26.517 1.00 41.00 92 SER A N 1
ATOM 679 C CA . SER A 1 92 ? -7.505 -23.113 -25.662 1.00 41.00 92 SER A CA 1
ATOM 680 C C . SER A 1 92 ? -7.708 -23.678 -24.265 1.00 41.00 92 SER A C 1
ATOM 682 O O . SER A 1 92 ? -8.697 -23.377 -23.593 1.00 41.00 92 SER A O 1
ATOM 684 N N . THR A 1 93 ? -6.812 -24.574 -23.867 1.00 38.41 93 THR A N 1
ATOM 685 C CA . THR A 1 93 ? -6.728 -25.120 -22.518 1.00 38.41 93 THR A CA 1
ATOM 686 C C . THR A 1 93 ? -6.426 -23.959 -21.574 1.00 38.41 93 THR A C 1
ATOM 688 O O . THR A 1 93 ? -5.269 -23.596 -21.371 1.00 38.41 93 THR A O 1
ATOM 691 N N . LEU A 1 94 ? -7.477 -23.327 -21.043 1.00 40.31 94 LEU A N 1
ATOM 692 C CA . LEU A 1 94 ? -7.360 -22.316 -20.001 1.00 40.31 94 LEU A CA 1
ATOM 693 C C . LEU A 1 94 ? -6.635 -22.963 -18.823 1.00 40.31 94 LEU A C 1
ATOM 695 O O . LEU A 1 94 ? -7.174 -23.841 -18.149 1.00 40.31 94 LEU A O 1
ATOM 699 N N . SER A 1 95 ? -5.391 -22.544 -18.610 1.00 39.44 95 SER A N 1
ATOM 700 C CA . SER A 1 95 ? -4.641 -22.845 -17.402 1.00 39.44 95 SER A CA 1
ATOM 701 C C . SER A 1 95 ? -5.394 -22.195 -16.245 1.00 39.44 95 SER A C 1
ATOM 703 O O . SER A 1 95 ? -5.260 -20.999 -15.993 1.00 39.44 95 SER A O 1
ATOM 705 N N . SER A 1 96 ? -6.267 -22.957 -15.589 1.00 42.28 96 SER A N 1
ATOM 706 C CA . SER A 1 96 ? -6.957 -22.525 -14.382 1.00 42.28 96 SER A CA 1
ATOM 707 C C . SER A 1 96 ? -5.933 -22.493 -13.255 1.00 42.28 96 SER A C 1
ATOM 709 O O . SER A 1 96 ? -5.787 -23.458 -12.503 1.00 42.28 96 SER A O 1
ATOM 711 N N . THR A 1 97 ? -5.172 -21.405 -13.169 1.00 56.94 97 THR A N 1
ATOM 712 C CA . THR A 1 97 ? -4.345 -21.119 -12.001 1.00 56.94 97 THR A CA 1
ATOM 713 C C . THR A 1 97 ? -5.298 -20.987 -10.819 1.00 56.94 97 THR A C 1
ATOM 715 O O . THR A 1 97 ? -6.001 -19.985 -10.686 1.00 56.94 97 THR A O 1
ATOM 718 N N . SER A 1 98 ? -5.402 -22.046 -10.013 1.00 65.88 98 SER A N 1
ATOM 719 C CA . SER A 1 98 ? -6.238 -22.063 -8.817 1.00 65.88 98 SER A CA 1
ATOM 720 C C . SER A 1 98 ? -5.821 -20.915 -7.908 1.00 65.88 98 SER A C 1
ATOM 722 O O . SER A 1 98 ? -4.626 -20.729 -7.671 1.00 65.88 98 SER A O 1
ATOM 724 N N . ASN A 1 99 ? -6.791 -20.156 -7.400 1.00 70.56 99 ASN A N 1
ATOM 725 C CA . ASN A 1 99 ? -6.502 -19.066 -6.480 1.00 70.56 99 ASN A CA 1
ATOM 726 C C . ASN A 1 99 ? -5.731 -19.580 -5.251 1.00 70.56 99 ASN A C 1
ATOM 728 O O . ASN A 1 99 ? -6.021 -20.684 -4.775 1.00 70.56 99 ASN A O 1
ATOM 732 N N . PRO A 1 100 ? -4.769 -18.798 -4.729 1.00 75.56 100 PRO A N 1
ATOM 733 C CA . PRO A 1 100 ? -4.076 -19.159 -3.505 1.00 75.56 100 PRO A CA 1
ATOM 734 C C . PRO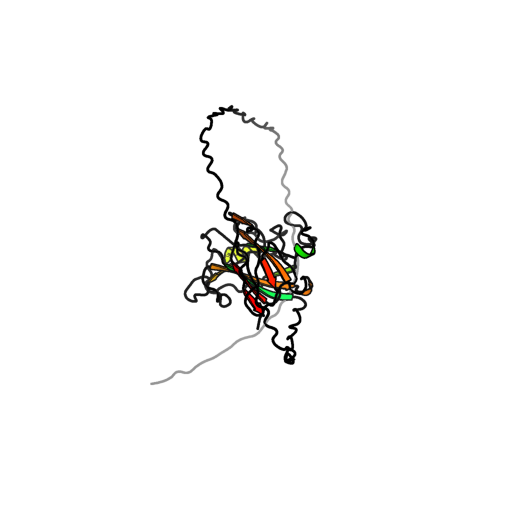 A 1 100 ? -5.078 -19.341 -2.358 1.00 75.56 100 PRO A C 1
ATOM 736 O O . PRO A 1 100 ? -6.004 -18.544 -2.207 1.00 75.56 100 PRO A O 1
ATOM 739 N N . VAL A 1 101 ? -4.885 -20.372 -1.534 1.00 79.12 101 VAL A N 1
ATOM 740 C CA . VAL A 1 101 ? -5.712 -20.628 -0.346 1.00 79.12 101 VAL A CA 1
ATOM 741 C C . VAL A 1 101 ? -4.899 -20.309 0.907 1.00 79.12 101 VAL A C 1
ATOM 743 O O . VAL A 1 101 ? -3.763 -20.759 1.044 1.00 79.12 101 VAL A O 1
ATOM 746 N N . GLY A 1 102 ? -5.492 -19.552 1.833 1.00 90.25 102 GLY A N 1
ATOM 747 C CA . GLY A 1 102 ? -4.843 -19.105 3.067 1.00 90.25 102 GLY A CA 1
ATOM 748 C C . GLY A 1 102 ? -3.911 -17.906 2.866 1.00 90.25 102 GLY A C 1
ATOM 749 O O . GLY A 1 102 ? -4.029 -17.158 1.893 1.00 90.25 102 GLY A O 1
ATOM 750 N N . PHE A 1 103 ? -2.977 -17.714 3.803 1.00 95.69 103 PHE A N 1
ATOM 751 C CA . PHE A 1 103 ? -2.034 -16.595 3.763 1.00 95.69 103 PHE A CA 1
ATOM 752 C C . PHE A 1 103 ? -1.076 -16.704 2.579 1.00 95.69 103 PHE A C 1
ATOM 754 O O . PHE A 1 103 ? -0.218 -17.586 2.556 1.00 95.69 103 PHE A O 1
ATOM 761 N N . SER A 1 104 ? -1.171 -15.760 1.647 1.00 96.50 104 SER A N 1
ATOM 762 C CA . SER A 1 104 ? -0.267 -15.678 0.502 1.00 96.50 104 SER A CA 1
ATOM 763 C C . SER A 1 104 ? 0.418 -14.328 0.425 1.00 96.50 104 SER A C 1
ATOM 765 O O . SER A 1 104 ? -0.151 -13.282 0.750 1.00 96.50 104 SER A O 1
ATOM 767 N N . ARG A 1 105 ? 1.674 -14.374 -0.014 1.00 97.50 105 ARG A N 1
ATOM 768 C CA . ARG A 1 105 ? 2.504 -13.197 -0.246 1.00 97.50 105 ARG A CA 1
ATOM 769 C C . ARG A 1 105 ? 1.869 -12.337 -1.334 1.00 97.50 105 ARG A C 1
ATOM 771 O O . ARG A 1 105 ? 1.575 -12.835 -2.409 1.00 97.50 105 ARG A O 1
ATOM 778 N N . THR A 1 106 ? 1.670 -11.062 -1.052 1.00 98.25 106 THR A N 1
ATOM 779 C CA . THR A 1 106 ? 1.062 -10.091 -1.962 1.00 98.25 106 THR A CA 1
ATOM 780 C C . THR A 1 106 ? 1.899 -8.824 -1.920 1.00 98.25 106 THR A C 1
ATOM 782 O O . THR A 1 106 ? 2.199 -8.322 -0.836 1.00 98.25 106 THR A O 1
ATOM 785 N N . LEU A 1 107 ? 2.309 -8.326 -3.085 1.00 98.50 107 LEU A N 1
ATOM 786 C CA . LEU A 1 107 ? 3.019 -7.054 -3.206 1.00 98.50 107 LEU A CA 1
ATOM 787 C C . LEU A 1 107 ? 2.077 -6.031 -3.829 1.00 98.50 107 LEU A C 1
ATOM 789 O O . LEU A 1 107 ? 1.421 -6.322 -4.829 1.00 98.50 107 LEU A O 1
ATOM 793 N N . VAL A 1 108 ? 2.038 -4.837 -3.252 1.00 98.81 108 VAL A N 1
ATOM 794 C CA . VAL A 1 108 ? 1.309 -3.687 -3.786 1.00 98.81 108 VAL A CA 1
ATOM 795 C C . VAL A 1 108 ? 2.299 -2.552 -3.984 1.00 98.81 108 VAL A C 1
ATOM 797 O O . VAL A 1 108 ? 2.953 -2.114 -3.039 1.00 98.81 108 VAL A O 1
ATOM 800 N N . PHE A 1 109 ? 2.406 -2.091 -5.223 1.00 98.81 109 PHE A N 1
ATOM 801 C CA . PHE A 1 109 ? 3.168 -0.927 -5.637 1.00 98.81 109 PHE A CA 1
ATOM 802 C C . PHE A 1 109 ? 2.194 0.164 -6.075 1.00 98.81 109 PHE A C 1
ATOM 804 O O . PHE A 1 109 ? 1.414 -0.042 -7.001 1.00 98.81 109 PHE A O 1
ATOM 811 N N . LEU A 1 110 ? 2.273 1.339 -5.456 1.00 98.81 110 LEU A N 1
ATOM 812 C CA . LEU A 1 110 ? 1.512 2.521 -5.855 1.00 98.81 110 LEU A CA 1
ATOM 813 C C . LEU A 1 110 ? 2.472 3.639 -6.269 1.00 98.81 110 LEU A C 1
ATOM 815 O O . LEU A 1 110 ? 3.249 4.151 -5.457 1.00 98.81 110 LEU A O 1
ATOM 819 N N . LYS A 1 111 ? 2.449 4.017 -7.549 1.00 98.62 111 LYS A N 1
ATOM 820 C CA . LYS A 1 111 ? 3.264 5.120 -8.067 1.00 98.62 111 LYS A CA 1
ATOM 821 C C . LYS A 1 111 ? 2.707 6.447 -7.573 1.00 98.62 111 LYS A C 1
ATOM 823 O O . LYS A 1 111 ? 1.625 6.860 -7.988 1.00 98.62 111 LYS A O 1
ATOM 828 N N . LYS A 1 112 ? 3.494 7.150 -6.756 1.00 97.88 112 LYS A N 1
ATOM 829 C CA . LYS A 1 112 ? 3.193 8.519 -6.339 1.00 97.88 112 LYS A CA 1
ATOM 830 C C . LYS A 1 112 ? 4.463 9.289 -6.014 1.00 97.88 112 LYS A C 1
ATOM 832 O O . LYS A 1 112 ? 5.175 8.965 -5.065 1.00 97.88 112 LYS A O 1
ATOM 837 N N . ASP A 1 113 ? 4.699 10.368 -6.754 1.00 96.75 113 ASP A N 1
ATOM 838 C CA . ASP A 1 113 ? 5.715 11.345 -6.374 1.00 96.75 113 ASP A CA 1
ATOM 839 C C . ASP A 1 113 ? 5.235 12.141 -5.158 1.00 96.75 113 ASP A C 1
ATOM 841 O O . ASP A 1 113 ? 4.121 12.677 -5.122 1.00 96.75 113 ASP A O 1
ATOM 845 N N . THR A 1 114 ? 6.078 12.186 -4.137 1.00 95.25 114 THR A N 1
ATOM 846 C CA . THR A 1 114 ? 5.779 12.771 -2.831 1.00 95.25 114 THR A CA 1
ATOM 847 C C . THR A 1 114 ? 6.869 13.745 -2.432 1.00 95.25 114 THR A C 1
ATOM 849 O O . THR A 1 114 ? 8.049 13.544 -2.718 1.00 95.25 114 THR A O 1
ATOM 852 N N . SER A 1 115 ? 6.485 14.785 -1.702 1.00 91.88 115 SER A N 1
ATOM 853 C CA . SER A 1 115 ? 7.455 15.577 -0.949 1.00 91.88 115 SER A CA 1
ATOM 854 C C . SER A 1 115 ? 8.017 14.776 0.234 1.00 91.88 115 SER A C 1
ATOM 856 O O . SER A 1 115 ? 7.446 13.777 0.663 1.00 91.88 115 SER A O 1
ATOM 858 N N . TRP A 1 116 ? 9.132 15.232 0.804 1.00 83.44 116 TRP A N 1
ATOM 859 C CA . TRP A 1 116 ? 9.857 14.524 1.868 1.00 83.44 116 TRP A CA 1
ATOM 860 C C . TRP A 1 116 ? 9.088 14.342 3.192 1.00 83.44 116 TRP A C 1
ATOM 862 O O . TRP A 1 116 ? 9.534 13.572 4.034 1.00 83.44 116 TRP A O 1
ATOM 872 N N . LYS A 1 117 ? 7.962 15.046 3.387 1.00 86.19 117 LYS A N 1
ATOM 873 C CA . LYS A 1 117 ? 7.065 14.898 4.553 1.00 86.19 117 LYS A CA 1
ATOM 874 C C . LYS A 1 117 ? 5.801 14.091 4.251 1.00 86.19 117 LYS A C 1
ATOM 876 O O . LYS A 1 117 ? 4.944 13.944 5.118 1.00 86.19 117 LYS A O 1
ATOM 881 N N . GLN A 1 118 ? 5.618 13.674 3.004 1.00 93.88 118 GLN A N 1
ATOM 882 C CA . GLN A 1 118 ? 4.443 12.922 2.598 1.00 93.88 118 GLN A CA 1
ATOM 883 C C . GLN A 1 118 ? 4.753 11.437 2.652 1.00 93.88 118 GLN A C 1
ATOM 885 O O . GLN A 1 118 ? 5.734 10.974 2.074 1.00 93.88 118 GLN A O 1
ATOM 890 N N . HIS A 1 119 ? 3.869 10.713 3.328 1.00 95.75 119 HIS A N 1
ATOM 891 C CA . HIS A 1 119 ? 3.908 9.267 3.436 1.00 95.75 119 HIS A CA 1
ATOM 892 C C . HIS A 1 119 ? 2.607 8.710 2.886 1.00 95.75 119 HIS A C 1
ATOM 894 O O . HIS A 1 119 ? 1.538 9.268 3.148 1.00 95.75 119 HIS A O 1
ATOM 900 N N . VAL A 1 120 ? 2.720 7.638 2.110 1.00 98.12 120 VAL A N 1
ATOM 901 C CA . VAL A 1 120 ? 1.564 6.935 1.566 1.00 98.12 120 VAL A CA 1
ATOM 902 C C . VAL A 1 120 ? 1.181 5.811 2.511 1.00 98.12 120 VAL A C 1
ATOM 904 O O . VAL A 1 120 ? 2.016 4.999 2.912 1.00 98.12 120 VAL A O 1
ATOM 907 N N . PHE A 1 121 ? -0.103 5.770 2.822 1.00 98.75 121 PHE A N 1
ATOM 908 C CA . PHE A 1 121 ? -0.790 4.625 3.388 1.00 98.75 121 PHE A CA 1
ATOM 909 C C . PHE A 1 121 ? -1.700 4.041 2.308 1.00 98.75 121 PHE A C 1
ATOM 911 O O . PHE A 1 121 ? -2.101 4.757 1.388 1.00 98.75 121 PHE A O 1
ATOM 918 N N . ILE A 1 122 ? -2.046 2.767 2.424 1.00 98.81 122 ILE A N 1
ATOM 919 C CA . ILE A 1 122 ? -3.190 2.201 1.717 1.00 98.81 122 ILE A CA 1
ATOM 920 C C . ILE A 1 122 ? -4.309 1.912 2.710 1.00 98.81 122 ILE A C 1
ATOM 922 O O . ILE A 1 122 ? -4.068 1.591 3.874 1.00 98.81 122 ILE A O 1
ATOM 926 N N . ARG A 1 123 ? -5.534 2.052 2.222 1.00 98.62 123 ARG A N 1
ATOM 927 C CA . ARG A 1 123 ? -6.772 1.700 2.910 1.00 98.62 123 ARG A CA 1
ATOM 928 C C . ARG A 1 123 ? -7.612 0.876 1.954 1.00 98.62 123 ARG A C 1
ATOM 930 O O . ARG A 1 123 ? -7.772 1.277 0.802 1.00 98.62 123 ARG A O 1
ATOM 937 N N . GLY A 1 124 ? -8.093 -0.280 2.372 1.00 97.44 124 GLY A N 1
ATOM 938 C CA . GLY A 1 124 ? -8.673 -1.244 1.448 1.00 97.44 124 GLY A CA 1
ATOM 939 C C . GLY A 1 124 ? -9.438 -2.358 2.126 1.00 97.44 124 GLY A C 1
ATOM 940 O O . GLY A 1 124 ? -9.584 -2.355 3.329 1.00 97.44 124 GLY A O 1
ATOM 941 N N . GLY A 1 125 ? -9.941 -3.316 1.366 1.00 97.31 125 GLY A N 1
ATOM 942 C CA . GLY A 1 125 ? -10.712 -4.429 1.898 1.00 97.31 125 GLY A CA 1
ATOM 943 C C . GLY A 1 125 ? -11.707 -4.949 0.873 1.00 97.31 125 GLY A C 1
ATOM 944 O O . GLY A 1 125 ? -11.425 -4.993 -0.325 1.00 97.31 125 GLY A O 1
ATOM 945 N N . LEU A 1 126 ? -12.885 -5.340 1.349 1.00 97.12 126 LEU A N 1
ATOM 946 C CA . LEU A 1 126 ? -13.934 -6.001 0.567 1.00 97.12 126 LEU A CA 1
ATOM 947 C C . LEU A 1 126 ? -15.222 -5.173 0.551 1.00 97.12 126 LEU A C 1
ATOM 949 O O . LEU A 1 126 ? -16.318 -5.694 0.775 1.00 97.12 126 LEU A O 1
ATOM 953 N N . SER A 1 127 ? -15.101 -3.864 0.326 1.00 96.12 127 SER A N 1
ATOM 954 C CA . SER A 1 127 ? -16.261 -2.971 0.337 1.00 96.12 127 SER A CA 1
ATOM 955 C C . SER A 1 127 ? -17.257 -3.319 -0.770 1.00 96.12 127 SER A C 1
ATOM 957 O O . SER A 1 127 ? -18.458 -3.340 -0.500 1.00 96.12 127 SER A O 1
ATOM 959 N N . HIS A 1 128 ? -16.803 -3.723 -1.962 1.00 94.88 128 HIS A N 1
ATOM 960 C CA . HIS A 1 128 ? -17.673 -4.193 -3.049 1.00 94.88 128 HIS A CA 1
ATOM 961 C C . HIS A 1 128 ? -18.560 -5.376 -2.628 1.00 94.88 128 HIS A C 1
ATOM 963 O O . HIS A 1 128 ? -19.771 -5.348 -2.861 1.00 94.88 128 HIS A O 1
ATOM 969 N N . LEU A 1 129 ? -17.985 -6.386 -1.963 1.00 94.94 129 LEU A N 1
ATOM 970 C CA . LEU A 1 129 ? -18.694 -7.599 -1.549 1.00 94.94 129 LEU A CA 1
ATOM 971 C C . LEU A 1 129 ? -19.757 -7.288 -0.488 1.00 94.94 129 LEU A C 1
ATOM 973 O O . LEU A 1 129 ? -20.825 -7.901 -0.453 1.00 94.94 129 LEU A O 1
ATOM 977 N N . ASN A 1 130 ? -19.488 -6.269 0.326 1.00 94.75 130 ASN A N 1
ATOM 978 C CA . ASN A 1 130 ? -20.353 -5.816 1.405 1.00 94.75 130 ASN A CA 1
ATOM 979 C C . ASN A 1 130 ? -21.211 -4.600 1.024 1.00 94.75 130 ASN A C 1
ATOM 981 O O . ASN A 1 130 ? -21.747 -3.928 1.900 1.00 94.75 130 ASN A O 1
ATOM 985 N N . ARG A 1 131 ? -21.375 -4.298 -0.275 1.00 93.81 131 ARG A N 1
ATOM 986 C CA . ARG A 1 131 ? -22.202 -3.176 -0.776 1.00 93.81 131 ARG A CA 1
ATOM 987 C C . ARG A 1 131 ? -21.834 -1.821 -0.149 1.00 93.81 131 ARG A C 1
ATOM 989 O O . ARG A 1 131 ? -22.705 -0.984 0.079 1.00 93.81 131 ARG A O 1
ATOM 996 N N . ASN A 1 132 ? -20.547 -1.613 0.112 1.00 93.00 132 ASN A N 1
ATOM 997 C CA . ASN A 1 132 ? -19.968 -0.461 0.809 1.00 93.00 132 ASN A CA 1
ATOM 998 C C . ASN A 1 132 ? -20.447 -0.279 2.263 1.00 93.00 132 ASN A C 1
ATOM 1000 O O . ASN A 1 132 ? -20.299 0.806 2.818 1.00 93.00 132 ASN A O 1
ATOM 1004 N N . ALA A 1 133 ? -21.008 -1.315 2.890 1.00 95.00 133 ALA A N 1
ATOM 1005 C CA . ALA A 1 133 ? -21.425 -1.300 4.290 1.00 95.00 133 ALA A CA 1
ATOM 1006 C C . ALA A 1 133 ? -20.287 -1.774 5.212 1.00 95.00 133 ALA A C 1
ATOM 1008 O O . ALA A 1 133 ? -20.400 -2.808 5.871 1.00 95.00 133 ALA A O 1
ATOM 1009 N N . CYS A 1 134 ? -19.181 -1.030 5.217 1.00 95.31 134 CYS A N 1
ATOM 1010 C CA . CYS A 1 134 ? -18.076 -1.248 6.152 1.00 95.31 134 CYS A CA 1
ATOM 1011 C C . CYS A 1 134 ? -18.405 -0.638 7.520 1.00 95.31 134 CYS A C 1
ATOM 1013 O O . CYS A 1 134 ? -19.215 0.294 7.611 1.00 95.31 134 CYS A O 1
ATOM 1015 N N . SER A 1 135 ? -17.804 -1.161 8.588 1.00 95.31 135 SER A N 1
ATOM 1016 C CA . SER A 1 135 ? -17.922 -0.536 9.912 1.00 95.31 135 SER A CA 1
ATOM 1017 C C . SER A 1 135 ? -17.325 0.873 9.868 1.00 95.31 135 SER A C 1
ATOM 1019 O O . SER A 1 135 ? -16.234 1.019 9.340 1.00 95.31 135 SER A O 1
ATOM 1021 N N . PRO A 1 136 ? -17.996 1.909 10.399 1.00 93.25 136 PRO A N 1
ATOM 1022 C CA . PRO A 1 136 ? -17.521 3.284 10.285 1.00 93.25 136 PRO A CA 1
ATOM 1023 C C . PRO A 1 136 ? -16.481 3.632 11.353 1.00 93.25 136 PRO A C 1
ATOM 1025 O O . PRO A 1 136 ? -16.665 3.313 12.528 1.00 93.25 136 PRO A O 1
ATOM 1028 N N . GLY A 1 137 ? -15.476 4.421 10.982 1.00 90.06 137 GLY A N 1
ATOM 1029 C CA . GLY A 1 137 ? -14.464 4.954 11.887 1.00 90.06 137 GLY A CA 1
ATOM 1030 C C . GLY A 1 137 ? -13.361 3.954 12.255 1.00 90.06 137 GLY A C 1
ATOM 1031 O O . GLY A 1 137 ? -13.517 2.742 12.094 1.00 90.06 137 GLY A O 1
ATOM 1032 N N . PRO A 1 138 ? -12.221 4.458 12.762 1.00 93.56 138 PRO A N 1
ATOM 1033 C CA . PRO A 1 138 ? -11.088 3.614 13.121 1.00 93.56 138 PRO A CA 1
ATOM 1034 C C . PRO A 1 138 ? -11.442 2.668 14.277 1.00 93.56 138 PRO A C 1
ATOM 1036 O O . PRO A 1 138 ? -12.484 2.807 14.927 1.00 93.56 138 PRO A O 1
ATOM 1039 N N . TYR A 1 139 ? -10.527 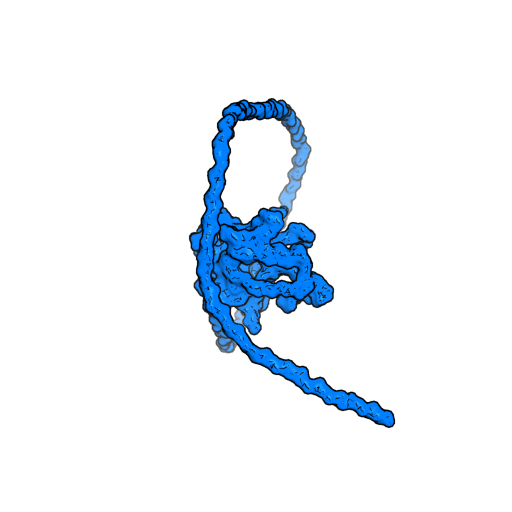1.746 14.585 1.00 96.19 139 TYR A N 1
ATOM 1040 C CA . TYR A 1 139 ? -10.556 0.912 15.796 1.00 96.19 139 TYR A CA 1
ATOM 1041 C C . TYR A 1 139 ? -11.604 -0.216 15.831 1.00 96.19 139 TYR A C 1
ATOM 1043 O O . TYR A 1 139 ? -11.733 -0.907 16.845 1.00 96.19 139 TYR A O 1
ATOM 1051 N N . GLN A 1 140 ? -12.336 -0.443 14.739 1.00 94.62 140 GLN A N 1
ATOM 1052 C CA . GLN A 1 140 ? -13.434 -1.419 14.659 1.00 94.62 140 GLN A CA 1
ATOM 1053 C C . GLN A 1 140 ? -13.174 -2.584 13.694 1.00 94.62 140 GLN A C 1
ATOM 1055 O O . GLN A 1 140 ? -14.048 -3.430 13.503 1.00 94.62 140 GLN A O 1
ATOM 1060 N N . GLN A 1 141 ? -11.962 -2.682 13.148 1.00 95.12 141 GLN A N 1
ATOM 1061 C CA . GLN A 1 141 ? -11.589 -3.619 12.085 1.00 95.12 141 GLN A CA 1
ATOM 1062 C C . GLN A 1 141 ? -11.890 -5.087 12.412 1.00 95.12 141 GLN A C 1
ATOM 1064 O O . GLN A 1 141 ? -12.319 -5.843 11.549 1.00 95.12 141 GLN A O 1
ATOM 1069 N N . HIS A 1 142 ? -11.739 -5.494 13.675 1.00 93.25 142 HIS A N 1
ATOM 1070 C CA . HIS A 1 142 ? -12.008 -6.867 14.114 1.00 93.25 142 HIS A CA 1
ATOM 1071 C C . HIS A 1 142 ? -13.465 -7.331 13.905 1.00 93.25 142 HIS A C 1
ATOM 1073 O O . HIS A 1 142 ? -13.706 -8.535 13.842 1.00 93.25 142 HIS A O 1
ATOM 1079 N N . ASN A 1 143 ? -14.419 -6.397 13.800 1.00 94.81 143 ASN A N 1
ATOM 1080 C CA . ASN A 1 143 ? -15.828 -6.674 13.502 1.00 94.81 143 ASN A CA 1
ATOM 1081 C C . ASN A 1 143 ? -16.261 -6.132 12.129 1.00 94.81 143 ASN A C 1
ATOM 1083 O O . ASN A 1 143 ? -17.436 -6.247 11.783 1.00 94.81 143 ASN A O 1
ATOM 1087 N N . ASP A 1 144 ? -15.362 -5.500 11.372 1.00 96.75 144 ASP A N 1
ATOM 1088 C CA . ASP A 1 144 ? -15.686 -4.911 10.075 1.00 96.75 144 ASP A CA 1
ATOM 1089 C C . ASP A 1 144 ? -15.784 -6.007 9.001 1.00 96.75 144 ASP A C 1
ATOM 1091 O O . ASP A 1 144 ? -14.787 -6.678 8.722 1.00 96.75 144 ASP A O 1
ATOM 1095 N N . PRO A 1 145 ? -16.952 -6.204 8.360 1.00 96.19 145 PRO A N 1
ATOM 1096 C CA . PRO A 1 145 ? -17.094 -7.202 7.303 1.00 96.19 145 PRO A CA 1
ATOM 1097 C C . PRO A 1 145 ? -16.247 -6.891 6.057 1.00 96.19 145 PRO A C 1
ATOM 1099 O O . PRO A 1 145 ? -16.025 -7.784 5.236 1.00 96.19 145 PRO A O 1
ATOM 1102 N N . CYS A 1 146 ? -15.785 -5.647 5.895 1.00 97.19 146 CYS A N 1
ATOM 1103 C CA . CYS A 1 146 ? -14.886 -5.252 4.816 1.00 97.19 146 CYS A CA 1
ATOM 1104 C C . CYS A 1 146 ? -13.410 -5.516 5.123 1.00 97.19 146 CYS A C 1
ATOM 1106 O O . CYS A 1 146 ? -12.622 -5.589 4.178 1.00 97.19 146 CYS A O 1
ATOM 1108 N N . ALA A 1 147 ? -13.028 -5.624 6.397 1.00 97.25 147 ALA A N 1
ATOM 1109 C CA . ALA A 1 147 ? -11.631 -5.706 6.791 1.00 97.25 147 ALA A CA 1
ATOM 1110 C C . ALA A 1 147 ? -11.027 -7.073 6.449 1.00 97.25 147 ALA A C 1
ATOM 1112 O O . ALA A 1 147 ? -11.647 -8.129 6.596 1.00 97.25 147 ALA A O 1
ATOM 1113 N N . MET A 1 148 ? -9.771 -7.057 6.012 1.00 96.62 148 MET A N 1
ATOM 1114 C CA . MET A 1 148 ? -9.029 -8.262 5.664 1.00 96.62 148 MET A CA 1
ATOM 1115 C C . MET A 1 148 ? -7.823 -8.444 6.563 1.00 96.62 148 MET A C 1
ATOM 1117 O O . MET A 1 148 ? -7.019 -7.533 6.690 1.00 96.62 148 MET A O 1
ATOM 1121 N N . VAL A 1 149 ? -7.628 -9.647 7.103 1.00 96.88 149 VAL A N 1
ATOM 1122 C CA . VAL A 1 149 ? -6.445 -9.940 7.919 1.00 96.88 149 VAL A CA 1
ATOM 1123 C C . VAL A 1 149 ? -5.177 -9.901 7.063 1.00 96.88 149 VAL A C 1
ATOM 1125 O O . VAL A 1 149 ? -5.062 -10.616 6.058 1.00 96.88 149 VAL A O 1
ATOM 1128 N N . ILE A 1 150 ? -4.197 -9.120 7.512 1.00 98.00 150 ILE A N 1
ATOM 1129 C CA . ILE A 1 150 ? -2.880 -8.974 6.895 1.00 98.00 150 ILE A CA 1
ATOM 1130 C C . ILE A 1 150 ? -1.764 -9.219 7.911 1.00 98.00 150 ILE A C 1
ATOM 1132 O O . ILE A 1 150 ? -1.949 -9.142 9.124 1.00 98.00 150 ILE A O 1
ATOM 1136 N N . LYS A 1 151 ? -0.572 -9.541 7.410 1.00 98.19 151 LYS A N 1
ATOM 1137 C CA . LYS A 1 151 ? 0.663 -9.540 8.201 1.00 98.19 151 LYS A CA 1
ATOM 1138 C C . LYS A 1 151 ? 1.773 -8.901 7.393 1.00 98.19 151 LYS A C 1
ATOM 1140 O O . LYS A 1 151 ? 2.056 -9.333 6.275 1.00 98.19 151 LYS A O 1
ATOM 1145 N N . HIS A 1 152 ? 2.448 -7.922 7.976 1.00 98.25 152 HIS A N 1
ATOM 1146 C CA . HIS A 1 152 ? 3.587 -7.285 7.332 1.00 98.25 152 HIS A CA 1
ATOM 1147 C C . HIS A 1 152 ? 4.773 -8.242 7.225 1.00 98.25 152 HIS A C 1
ATOM 1149 O O . HIS A 1 152 ? 5.280 -8.744 8.227 1.00 98.25 152 HIS A O 1
ATOM 1155 N N . IL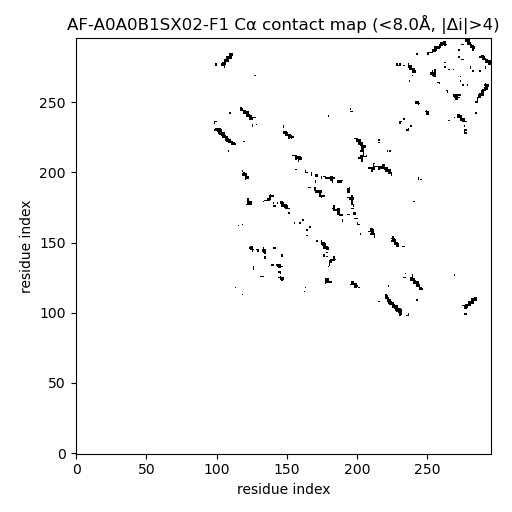E A 1 153 ? 5.258 -8.431 6.000 1.00 97.44 153 ILE A N 1
ATOM 1156 C CA . ILE A 1 153 ? 6.511 -9.142 5.700 1.00 97.44 153 ILE A CA 1
ATOM 1157 C C . ILE A 1 153 ? 7.427 -8.299 4.808 1.00 97.44 153 ILE A C 1
ATOM 1159 O O . ILE A 1 153 ? 8.328 -8.822 4.162 1.00 97.44 153 ILE A O 1
ATOM 1163 N N . THR A 1 154 ? 7.190 -6.983 4.763 1.00 95.62 154 THR A N 1
ATOM 1164 C CA . THR A 1 154 ? 7.867 -6.099 3.816 1.00 95.62 154 THR A CA 1
ATOM 1165 C C . THR A 1 154 ? 9.366 -6.066 4.012 1.00 95.62 154 THR A C 1
ATOM 1167 O O . THR A 1 154 ? 9.886 -5.673 5.060 1.00 95.62 154 THR A O 1
ATOM 1170 N N . THR A 1 155 ? 10.061 -6.450 2.946 1.00 87.94 155 THR A N 1
ATOM 1171 C CA . THR A 1 155 ? 11.516 -6.434 2.895 1.00 87.94 155 THR A CA 1
ATOM 1172 C C . THR A 1 155 ? 12.019 -4.996 2.804 1.00 87.94 155 THR A C 1
ATOM 1174 O O . TH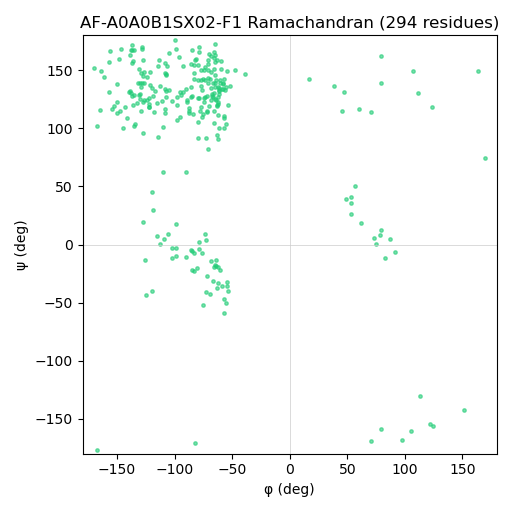R A 1 155 ? 11.829 -4.310 1.798 1.00 87.94 155 THR A O 1
ATOM 1177 N N . MET A 1 156 ? 12.705 -4.539 3.851 1.00 89.38 156 MET A N 1
ATOM 1178 C CA . MET A 1 156 ? 13.270 -3.191 3.891 1.00 89.38 156 MET A CA 1
ATOM 1179 C C . MET A 1 156 ? 14.550 -3.101 3.035 1.00 89.38 156 MET A C 1
ATOM 1181 O O . MET A 1 156 ? 15.422 -3.965 3.152 1.00 89.38 156 MET A O 1
ATOM 1185 N N . PRO A 1 157 ? 14.730 -2.037 2.231 1.00 87.25 157 PRO A N 1
ATOM 1186 C CA . PRO A 1 157 ? 15.966 -1.728 1.530 1.00 87.25 157 PRO A CA 1
ATOM 1187 C C . PRO A 1 157 ? 17.171 -1.720 2.467 1.00 87.25 157 PRO A C 1
ATOM 1189 O O . PRO A 1 157 ? 17.144 -1.086 3.523 1.00 87.25 157 PRO A O 1
ATOM 1192 N N . THR A 1 158 ? 18.283 -2.321 2.041 1.00 82.81 158 THR A N 1
ATOM 1193 C CA . THR A 1 158 ? 19.548 -2.267 2.796 1.00 82.81 158 THR A CA 1
ATOM 1194 C C . THR A 1 158 ? 20.023 -0.824 2.994 1.00 82.81 158 THR A C 1
ATOM 1196 O O . THR A 1 158 ? 20.559 -0.473 4.041 1.00 82.81 158 THR A O 1
ATOM 1199 N N . LYS A 1 159 ? 19.793 0.034 1.992 1.00 86.94 159 LYS A N 1
ATOM 1200 C CA . LYS A 1 159 ? 20.070 1.476 2.031 1.00 86.94 159 LYS A CA 1
ATOM 1201 C C . LYS A 1 159 ? 18.768 2.260 2.059 1.00 86.94 159 LYS A C 1
ATOM 1203 O O . LYS A 1 159 ? 18.451 2.993 1.131 1.00 86.94 159 LYS A O 1
ATOM 1208 N N . CYS A 1 160 ? 17.972 2.080 3.091 1.00 83.81 160 CYS A N 1
ATOM 1209 C CA . CYS A 1 160 ? 16.696 2.769 3.180 1.00 83.81 160 CYS A CA 1
ATOM 1210 C C . CYS A 1 160 ? 16.841 4.224 3.661 1.00 83.81 160 CYS A C 1
ATOM 1212 O O . CYS A 1 160 ? 17.651 4.484 4.557 1.00 83.81 160 CYS A O 1
ATOM 1214 N N . PRO A 1 161 ? 16.068 5.186 3.121 1.00 84.62 161 PRO A N 1
ATOM 1215 C CA . PRO A 1 161 ? 15.980 6.518 3.701 1.00 84.62 161 PRO A CA 1
ATOM 1216 C C . PRO A 1 161 ? 15.417 6.420 5.130 1.00 84.62 161 PRO A C 1
ATOM 1218 O O . PRO A 1 161 ? 14.398 5.747 5.320 1.00 84.62 161 PRO A O 1
ATOM 1221 N N . PRO A 1 162 ? 16.032 7.078 6.135 1.00 80.69 162 PRO A N 1
ATOM 1222 C CA . PRO A 1 162 ? 15.520 7.059 7.504 1.00 80.69 162 PRO A CA 1
ATOM 1223 C C . PRO A 1 162 ? 14.058 7.494 7.590 1.00 80.69 162 PRO A C 1
ATOM 1225 O O . PRO A 1 162 ? 13.302 6.832 8.287 1.00 80.69 162 PRO A O 1
ATOM 1228 N N . SER A 1 163 ? 13.682 8.514 6.805 1.00 80.19 163 SER A N 1
ATOM 1229 C CA . SER A 1 163 ? 12.330 9.079 6.709 1.00 80.19 163 SER A CA 1
ATOM 1230 C C . SER A 1 163 ? 11.311 8.212 5.952 1.00 80.19 163 SER A C 1
ATOM 1232 O O . SER A 1 163 ? 10.246 8.669 5.567 1.00 80.19 163 SER A O 1
ATOM 1234 N N . SER A 1 164 ? 11.661 6.980 5.613 1.00 87.75 164 SER A N 1
ATOM 1235 C CA . SER A 1 164 ? 10.721 6.010 5.046 1.00 87.75 164 SER A CA 1
ATOM 1236 C C . SER A 1 164 ? 10.741 4.752 5.905 1.00 87.75 164 SER A C 1
ATOM 1238 O O . SER A 1 164 ? 9.707 4.211 6.290 1.00 87.75 164 SER A O 1
ATOM 1240 N N . CYS A 1 165 ? 11.943 4.315 6.290 1.00 91.31 165 CYS A N 1
ATOM 1241 C CA . CYS A 1 165 ? 12.119 3.113 7.084 1.00 91.31 165 CYS A CA 1
ATOM 1242 C C . CYS A 1 165 ? 11.631 3.210 8.523 1.00 91.31 165 CYS A C 1
ATOM 1244 O O . CYS A 1 165 ? 11.110 2.225 9.053 1.00 91.31 165 CYS A O 1
ATOM 1246 N N . HIS A 1 166 ? 11.908 4.324 9.199 1.00 94.12 166 HIS A N 1
ATOM 1247 C CA . HIS A 1 166 ? 11.576 4.449 10.614 1.00 94.12 166 HIS A CA 1
ATOM 1248 C C . HIS A 1 166 ? 10.070 4.609 10.795 1.00 94.12 166 HIS A C 1
ATOM 1250 O O . HIS A 1 166 ? 9.499 3.949 11.658 1.00 94.12 166 HIS A O 1
ATOM 1256 N N . GLU A 1 167 ? 9.453 5.398 9.925 1.00 95.06 167 GLU A N 1
ATOM 1257 C CA . GLU A 1 167 ? 8.017 5.589 9.781 1.00 95.06 167 GLU A CA 1
ATOM 1258 C C . GLU A 1 167 ? 7.306 4.269 9.520 1.00 95.06 167 GLU A C 1
ATOM 1260 O O . GLU A 1 167 ? 6.483 3.853 10.333 1.00 95.06 167 GLU A O 1
ATOM 1265 N N . TYR A 1 168 ? 7.680 3.570 8.441 1.00 96.88 168 TYR A N 1
ATOM 1266 C CA . TYR A 1 168 ? 7.069 2.294 8.085 1.00 96.88 168 TYR A CA 1
ATOM 1267 C C . TYR A 1 168 ? 7.163 1.302 9.251 1.00 96.88 168 TYR A C 1
ATOM 1269 O O . TYR A 1 168 ? 6.151 0.765 9.687 1.00 96.88 168 TYR A O 1
ATOM 1277 N N . ARG A 1 169 ? 8.361 1.116 9.830 1.00 96.31 169 ARG A N 1
ATOM 1278 C CA . ARG A 1 169 ? 8.565 0.182 10.952 1.00 96.31 169 ARG A CA 1
ATOM 1279 C C . ARG A 1 169 ? 7.759 0.565 12.191 1.00 96.31 169 ARG A C 1
ATOM 1281 O O . ARG A 1 169 ? 7.419 -0.312 12.982 1.00 96.31 169 ARG A O 1
ATOM 1288 N N . ALA A 1 170 ? 7.560 1.855 12.428 1.00 97.31 170 ALA A N 1
ATOM 1289 C CA . ALA A 1 170 ? 6.813 2.333 13.576 1.00 97.31 170 ALA A CA 1
ATOM 1290 C C . ALA A 1 170 ? 5.311 2.116 13.372 1.00 97.31 170 ALA A C 1
ATOM 1292 O O . ALA A 1 170 ? 4.692 1.476 14.216 1.00 97.31 170 ALA A O 1
ATOM 1293 N N . TRP A 1 171 ? 4.758 2.575 12.250 1.00 98.31 171 TRP A N 1
ATOM 1294 C CA . TRP A 1 171 ? 3.328 2.488 11.944 1.00 98.31 171 TRP A CA 1
ATOM 1295 C C . TRP A 1 171 ? 2.848 1.072 11.611 1.00 98.31 171 TRP A C 1
ATOM 1297 O O . TRP A 1 171 ? 1.699 0.756 11.885 1.00 98.31 171 TRP A O 1
ATOM 1307 N N . SER A 1 172 ? 3.706 0.190 11.087 1.00 98.31 172 SER A N 1
ATOM 1308 C CA . SER A 1 172 ? 3.308 -1.185 10.739 1.00 98.31 172 SER A CA 1
ATOM 1309 C C . SER A 1 172 ? 3.181 -2.111 11.955 1.00 98.31 172 SER A C 1
ATOM 1311 O O . SER A 1 172 ? 2.834 -3.282 11.823 1.00 98.31 172 SER A O 1
ATOM 1313 N N . ARG A 1 173 ? 3.577 -1.666 13.153 1.00 98.25 173 ARG A N 1
ATOM 1314 C CA . ARG A 1 173 ? 3.463 -2.482 14.372 1.00 98.25 173 ARG A CA 1
ATOM 1315 C C . ARG A 1 173 ? 2.004 -2.542 14.787 1.00 98.25 173 ARG A C 1
ATOM 1317 O O . ARG A 1 173 ? 1.407 -1.495 14.965 1.00 98.25 173 ARG A O 1
ATOM 1324 N N . GLY A 1 174 ? 1.464 -3.739 14.990 1.00 97.44 174 GLY A N 1
ATOM 1325 C CA . GLY A 1 174 ? 0.062 -3.903 15.389 1.00 97.44 174 GLY A CA 1
ATOM 1326 C C . GLY A 1 174 ? -0.950 -3.661 14.267 1.00 97.44 174 GLY A C 1
ATOM 1327 O O . GLY A 1 174 ? -2.134 -3.806 14.516 1.00 97.44 174 GLY A O 1
ATOM 1328 N N . ASP A 1 175 ? -0.485 -3.349 13.057 1.00 98.50 175 ASP A N 1
ATOM 1329 C CA . ASP A 1 175 ? -1.295 -3.300 11.840 1.00 98.50 175 ASP A CA 1
ATOM 1330 C C . ASP A 1 175 ? -1.575 -4.736 11.367 1.00 98.50 175 ASP A C 1
ATOM 1332 O O . ASP A 1 175 ? -0.657 -5.488 11.009 1.00 98.50 175 ASP A O 1
ATOM 1336 N N . SER A 1 176 ? -2.829 -5.146 11.501 1.00 97.94 176 SER A N 1
ATOM 1337 C CA . SER A 1 176 ? -3.326 -6.516 11.368 1.00 97.94 176 SER A CA 1
ATOM 1338 C C . SER A 1 176 ? -4.468 -6.636 10.361 1.00 97.94 176 SER A C 1
ATOM 1340 O O . SER A 1 176 ? -4.795 -7.762 9.966 1.00 97.94 176 SER A O 1
ATOM 1342 N N . TYR A 1 177 ? -5.058 -5.523 9.926 1.00 98.19 177 TYR A N 1
ATOM 1343 C CA . TYR A 1 177 ? -6.144 -5.477 8.962 1.00 98.19 177 TYR A CA 1
ATOM 1344 C C . TYR A 1 177 ? -5.883 -4.448 7.860 1.00 98.19 177 TYR A C 1
ATOM 1346 O O . TYR A 1 177 ? -5.453 -3.328 8.094 1.00 98.19 177 TYR A O 1
ATOM 1354 N N . LEU A 1 178 ? -6.211 -4.830 6.630 1.00 98.31 178 LEU A N 1
ATOM 1355 C CA . LEU A 1 178 ? -6.460 -3.875 5.562 1.00 98.31 178 LEU A CA 1
ATOM 1356 C C . LEU A 1 178 ? -7.947 -3.497 5.627 1.00 98.31 178 LEU A C 1
ATOM 1358 O O . LEU A 1 178 ? -8.797 -4.361 5.389 1.00 98.31 178 LEU A O 1
ATOM 1362 N 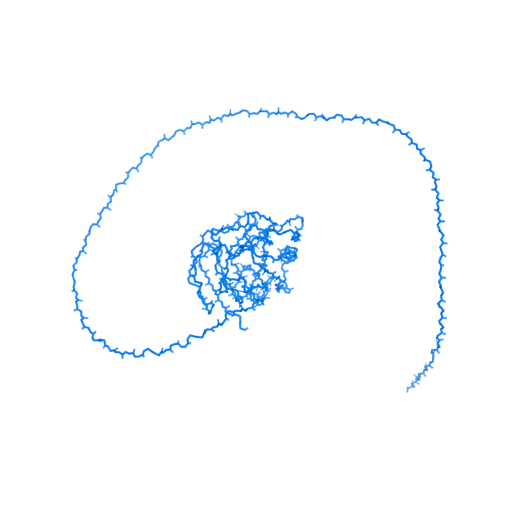N . ASP A 1 179 ? -8.235 -2.240 5.975 1.00 97.44 179 ASP A N 1
ATOM 1363 C CA . ASP A 1 179 ? -9.583 -1.652 6.074 1.00 97.44 179 ASP A CA 1
ATOM 1364 C C . ASP A 1 179 ? -9.654 -0.233 5.455 1.00 97.44 179 ASP A C 1
ATOM 1366 O O . ASP A 1 179 ? -8.633 0.355 5.081 1.00 97.44 179 ASP A O 1
ATOM 1370 N N . PHE A 1 180 ? -10.862 0.333 5.325 1.00 97.19 180 PHE A N 1
ATOM 1371 C CA . PHE A 1 180 ? -11.078 1.667 4.738 1.00 97.19 180 PHE A CA 1
ATOM 1372 C C . PHE A 1 180 ? -11.044 2.838 5.743 1.00 97.19 180 PHE A C 1
ATOM 1374 O O . PHE A 1 180 ? -10.965 4.003 5.335 1.00 97.19 180 PHE A O 1
ATOM 1381 N N . GLU A 1 181 ? -11.043 2.568 7.043 1.00 95.56 181 GLU A N 1
ATOM 1382 C CA . GLU A 1 181 ? -11.306 3.544 8.104 1.00 95.56 181 GLU A CA 1
ATOM 1383 C C . GLU A 1 181 ? -10.052 4.053 8.832 1.00 95.56 181 GLU A C 1
ATOM 1385 O O . GLU A 1 181 ? -10.098 5.097 9.491 1.00 95.56 181 GLU A O 1
ATOM 1390 N N . GLY A 1 182 ? -8.892 3.427 8.628 1.00 94.62 182 GLY A N 1
ATOM 1391 C CA . GLY A 1 182 ? -7.596 3.971 9.045 1.00 94.62 182 GLY A CA 1
ATOM 1392 C C . GLY A 1 182 ? -6.939 3.154 10.156 1.00 94.62 182 GLY A C 1
ATOM 1393 O O . GLY A 1 182 ? -6.764 1.960 9.963 1.00 94.62 182 GLY A O 1
ATOM 1394 N N . PRO A 1 183 ? -6.463 3.765 11.260 1.00 96.75 183 PRO A N 1
ATOM 1395 C CA . PRO A 1 183 ? -5.656 3.036 12.230 1.00 96.75 183 PRO A CA 1
ATOM 1396 C C . PRO A 1 183 ? -6.442 2.015 13.061 1.00 96.75 183 PRO A C 1
ATOM 1398 O O . PRO A 1 183 ? -7.640 2.163 13.326 1.00 96.75 183 PRO A O 1
ATOM 1401 N N . GLU A 1 184 ? -5.721 1.011 13.553 1.00 97.06 184 GLU A N 1
ATOM 1402 C CA . GLU A 1 184 ? -6.220 0.019 14.509 1.00 97.06 184 GLU A CA 1
ATOM 1403 C C . GLU A 1 184 ? -5.881 0.349 15.966 1.00 97.06 184 GLU A C 1
ATOM 1405 O O . GLU A 1 184 ? -4.960 1.115 16.274 1.00 97.06 184 GLU A O 1
ATOM 1410 N N . ILE A 1 185 ? -6.615 -0.278 16.896 1.00 95.88 185 ILE A N 1
ATOM 1411 C CA . ILE A 1 185 ? -6.321 -0.162 18.328 1.00 95.88 185 ILE A CA 1
ATOM 1412 C C . ILE A 1 185 ? -4.941 -0.755 18.575 1.00 95.88 185 ILE A C 1
ATOM 1414 O O . ILE A 1 185 ? -4.712 -1.942 18.363 1.00 95.88 185 ILE A O 1
ATOM 1418 N N . GLY A 1 186 ? -4.031 0.071 19.084 1.00 94.56 186 GLY A N 1
ATOM 1419 C CA . GLY A 1 186 ? -2.670 -0.364 19.377 1.00 94.56 186 GLY A CA 1
ATOM 1420 C C . GLY A 1 186 ? -1.765 -0.454 18.148 1.00 94.56 186 GLY A C 1
ATOM 1421 O O . GLY A 1 186 ? -0.621 -0.894 18.297 1.00 94.56 186 GLY A O 1
ATOM 1422 N N . GLN A 1 187 ? -2.215 0.009 16.974 1.00 98.06 187 GLN A N 1
ATOM 1423 C CA . GLN A 1 187 ? -1.307 0.243 15.860 1.00 98.06 187 GLN A CA 1
ATOM 1424 C C . GLN A 1 187 ? -0.253 1.283 16.259 1.00 98.06 187 GLN A C 1
ATOM 1426 O O . GLN A 1 187 ? -0.504 2.238 17.002 1.00 98.06 187 GLN A O 1
ATOM 1431 N N . GLY A 1 188 ? 0.972 1.056 15.806 1.00 97.62 188 GLY A N 1
ATOM 1432 C CA . GLY A 1 188 ? 2.131 1.813 16.223 1.00 97.62 188 GLY A CA 1
ATOM 1433 C C . GLY A 1 188 ? 2.076 3.272 15.784 1.00 97.62 188 GLY A C 1
ATOM 1434 O O . GLY A 1 188 ? 1.358 3.671 14.870 1.00 97.62 188 GLY A O 1
ATOM 1435 N N . ARG A 1 189 ? 2.880 4.087 16.465 1.00 97.69 189 ARG A N 1
ATOM 1436 C CA . ARG A 1 189 ? 2.978 5.534 16.258 1.00 97.69 189 ARG A CA 1
ATOM 1437 C C . ARG A 1 189 ? 4.407 5.898 15.900 1.00 97.69 189 ARG A C 1
ATOM 1439 O O . ARG A 1 189 ? 5.346 5.302 16.431 1.00 97.69 189 ARG A O 1
ATOM 1446 N N . TYR A 1 190 ? 4.578 6.931 15.087 1.00 96.56 190 TYR A N 1
ATOM 1447 C CA . TYR A 1 190 ? 5.880 7.521 14.790 1.00 96.56 190 TYR A CA 1
ATOM 1448 C C . TYR A 1 190 ? 5.928 8.954 15.317 1.00 96.56 190 TYR A C 1
ATOM 1450 O O . TYR A 1 190 ? 5.094 9.774 14.948 1.00 96.56 190 TYR A O 1
ATOM 1458 N N . ASN A 1 191 ? 6.882 9.257 16.205 1.00 94.75 191 ASN A N 1
ATOM 1459 C CA . ASN A 1 191 ? 7.013 10.569 16.857 1.00 94.75 191 ASN A CA 1
ATOM 1460 C C . ASN A 1 191 ? 5.693 11.096 17.462 1.00 94.75 191 ASN A C 1
ATOM 1462 O O . ASN A 1 191 ? 5.384 12.279 17.370 1.00 94.75 191 ASN A O 1
ATOM 1466 N N . GLY A 1 192 ? 4.899 10.204 18.063 1.00 95.38 192 GLY A N 1
ATOM 1467 C CA . GLY A 1 192 ? 3.596 10.535 18.648 1.00 95.38 192 GLY A CA 1
ATOM 1468 C C . GLY A 1 192 ? 2.431 10.576 17.650 1.00 95.38 192 GLY A C 1
ATOM 1469 O O . GLY A 1 192 ? 1.281 10.540 18.082 1.00 95.38 192 GLY A O 1
ATOM 1470 N N . THR A 1 193 ? 2.690 10.550 16.343 1.00 96.12 193 THR A N 1
ATOM 1471 C CA . THR A 1 193 ? 1.658 10.551 15.295 1.00 96.12 193 THR A CA 1
ATOM 1472 C C . THR A 1 193 ? 1.153 9.138 15.016 1.00 96.12 193 THR A C 1
ATOM 1474 O O . THR A 1 193 ? 1.947 8.224 14.771 1.00 96.12 193 THR A O 1
ATOM 1477 N N . GLU A 1 194 ? -0.167 8.962 15.053 1.00 96.88 194 GLU A N 1
ATOM 1478 C CA . GLU A 1 194 ? -0.846 7.710 14.693 1.00 96.88 194 GLU A CA 1
ATOM 1479 C C . GLU A 1 194 ? -0.669 7.376 13.209 1.00 96.88 194 GLU A C 1
ATOM 1481 O O . GLU A 1 194 ? -0.365 8.243 12.385 1.00 96.88 194 GLU A O 1
ATOM 1486 N N . ALA A 1 195 ? -0.814 6.094 12.880 1.00 97.69 195 ALA A N 1
ATOM 1487 C CA . ALA A 1 195 ? -0.922 5.665 11.496 1.00 97.69 195 ALA A CA 1
ATOM 1488 C C . ALA A 1 195 ? -2.252 6.145 10.892 1.00 97.69 195 ALA A C 1
ATOM 1490 O O . ALA A 1 195 ? -3.197 6.482 11.603 1.00 97.69 195 ALA A O 1
ATOM 1491 N N . PHE A 1 196 ? -2.337 6.152 9.564 1.00 97.69 196 PHE A N 1
ATOM 1492 C CA . PHE A 1 196 ? -3.559 6.513 8.845 1.00 97.69 196 PHE A CA 1
ATOM 1493 C C . PHE A 1 196 ? -4.073 5.355 7.981 1.00 97.69 196 PHE A C 1
ATOM 1495 O O . PHE A 1 196 ? -4.684 5.605 6.946 1.00 97.69 196 PHE A O 1
ATOM 1502 N N . GLY A 1 197 ? -3.814 4.112 8.386 1.00 98.06 197 GLY A N 1
ATOM 1503 C CA . GLY A 1 197 ? -4.064 2.886 7.624 1.00 98.06 197 GLY A CA 1
ATOM 1504 C C . GLY A 1 197 ? -2.782 2.067 7.496 1.00 98.06 197 GLY A C 1
ATOM 1505 O O . GLY A 1 197 ? -1.844 2.259 8.277 1.00 98.06 197 GLY A O 1
ATOM 1506 N N . THR A 1 198 ? -2.704 1.223 6.471 1.00 98.69 198 THR A N 1
ATOM 1507 C CA . THR A 1 198 ? -1.538 0.367 6.247 1.00 98.69 198 THR A CA 1
ATOM 1508 C C . THR A 1 198 ? -0.384 1.158 5.625 1.00 98.69 198 THR A C 1
ATOM 1510 O O . THR A 1 198 ? -0.523 1.647 4.500 1.00 98.69 198 THR A O 1
ATOM 1513 N N . PRO A 1 199 ? 0.769 1.344 6.300 1.00 98.44 199 PRO A N 1
ATOM 1514 C CA . PRO A 1 199 ? 1.839 2.188 5.787 1.00 98.44 199 PRO A CA 1
ATOM 1515 C C . PRO A 1 199 ? 2.522 1.528 4.593 1.00 98.44 199 PRO A C 1
ATOM 1517 O O . PRO A 1 199 ? 2.751 0.320 4.572 1.00 98.44 199 PRO A O 1
ATOM 1520 N N . CYS A 1 200 ? 2.920 2.339 3.619 1.00 98.06 200 CYS A N 1
ATOM 1521 C CA . CYS A 1 200 ? 3.760 1.903 2.514 1.00 98.06 200 CYS A CA 1
ATOM 1522 C C . CYS A 1 200 ? 5.179 2.445 2.663 1.00 98.06 200 CYS A C 1
ATOM 1524 O O . CYS A 1 200 ? 5.435 3.498 3.249 1.00 98.06 200 CYS A O 1
ATOM 1526 N N . LEU A 1 201 ? 6.118 1.722 2.078 1.00 97.00 201 LEU A N 1
ATOM 1527 C CA . LEU A 1 201 ? 7.521 2.064 2.034 1.00 97.00 201 LEU A CA 1
ATOM 1528 C C . LEU A 1 201 ? 7.865 2.743 0.706 1.00 97.00 201 LEU A C 1
ATOM 1530 O O . LEU A 1 201 ? 7.654 2.173 -0.359 1.00 97.00 201 LEU A O 1
ATOM 1534 N N . TRP A 1 202 ? 8.484 3.919 0.746 1.00 96.31 202 TRP A N 1
ATOM 1535 C CA . TRP A 1 202 ? 9.008 4.551 -0.466 1.00 96.31 202 TRP A CA 1
ATOM 1536 C C . TRP A 1 202 ? 10.189 3.756 -1.051 1.00 96.31 202 TRP A C 1
ATOM 1538 O O . TRP A 1 202 ? 11.154 3.463 -0.333 1.00 96.31 202 TRP A O 1
ATOM 1548 N N . THR A 1 203 ? 10.141 3.447 -2.351 1.00 96.25 203 THR A N 1
ATOM 1549 C CA . THR A 1 203 ? 11.167 2.665 -3.055 1.00 96.25 203 THR A CA 1
ATOM 1550 C C . THR A 1 203 ? 11.506 3.196 -4.453 1.00 96.25 203 THR A C 1
ATOM 1552 O O . THR A 1 203 ? 10.748 3.945 -5.074 1.00 96.25 203 THR A O 1
ATOM 1555 N N . THR A 1 204 ? 12.651 2.750 -4.970 1.00 96.06 204 THR A N 1
ATOM 1556 C CA . THR A 1 204 ? 13.123 2.972 -6.345 1.00 96.06 204 THR A CA 1
ATOM 1557 C C . THR A 1 204 ? 13.722 1.685 -6.919 1.00 96.06 204 THR A C 1
ATOM 1559 O O . THR A 1 204 ? 14.175 0.821 -6.164 1.00 96.06 204 THR A O 1
ATOM 1562 N N . SER A 1 205 ? 13.745 1.560 -8.246 1.00 96.94 205 SER A N 1
ATOM 1563 C CA . SER A 1 205 ? 14.411 0.465 -8.960 1.00 96.94 205 SER A CA 1
ATOM 1564 C C . SER A 1 205 ? 15.906 0.704 -9.218 1.00 96.94 205 SER A C 1
ATOM 1566 O O . SER A 1 205 ? 16.575 -0.177 -9.747 1.00 96.94 205 SER A O 1
ATOM 1568 N N . ASP A 1 206 ? 16.445 1.881 -8.874 1.00 96.50 206 ASP A N 1
ATOM 1569 C CA . ASP A 1 206 ? 17.856 2.242 -9.083 1.00 96.50 206 ASP A CA 1
ATOM 1570 C C . ASP A 1 206 ? 18.755 1.716 -7.940 1.00 96.50 206 ASP A C 1
ATOM 1572 O O . ASP A 1 206 ? 18.670 2.243 -6.825 1.00 96.50 206 ASP A O 1
ATOM 1576 N N . PRO A 1 207 ? 19.662 0.742 -8.185 1.00 95.50 207 PRO A N 1
ATOM 1577 C CA . PRO A 1 207 ? 20.539 0.159 -7.160 1.00 95.50 207 PRO A CA 1
ATOM 1578 C C . PRO A 1 207 ? 21.514 1.143 -6.508 1.00 95.50 207 PRO A C 1
ATOM 1580 O O . PRO A 1 207 ? 22.065 0.862 -5.436 1.00 95.50 207 PRO A O 1
ATOM 1583 N N . SER A 1 208 ? 21.769 2.283 -7.152 1.00 94.81 208 SER A N 1
ATOM 1584 C CA . SER A 1 208 ? 22.658 3.319 -6.629 1.00 94.81 208 SER A CA 1
ATOM 1585 C C . SER A 1 208 ? 21.978 4.207 -5.581 1.00 94.81 208 SER A C 1
ATOM 1587 O O . SER A 1 208 ? 22.664 4.823 -4.758 1.00 94.81 208 SER A O 1
ATOM 1589 N N . GLN A 1 209 ? 20.643 4.241 -5.556 1.00 93.00 209 GLN A N 1
ATOM 1590 C CA . GLN A 1 209 ? 19.872 5.150 -4.717 1.00 93.00 209 GLN A CA 1
ATOM 1591 C C . GLN A 1 209 ? 19.489 4.543 -3.368 1.00 93.00 209 GLN A C 1
ATOM 1593 O O . GLN A 1 209 ? 19.318 3.332 -3.193 1.00 93.00 209 GLN A O 1
ATOM 1598 N N . ARG A 1 210 ? 19.300 5.426 -2.379 1.00 92.75 210 ARG A N 1
ATOM 1599 C CA . ARG A 1 210 ? 18.596 5.030 -1.159 1.00 92.75 210 ARG A CA 1
ATOM 1600 C C . ARG A 1 210 ? 17.159 4.677 -1.519 1.00 92.75 210 ARG A C 1
ATOM 1602 O O . ARG A 1 210 ? 16.558 5.350 -2.341 1.00 92.75 210 ARG A O 1
ATOM 1609 N N . GLY A 1 211 ? 16.616 3.645 -0.890 1.00 93.25 211 GLY A N 1
ATOM 1610 C CA . GLY A 1 211 ? 15.279 3.132 -1.188 1.00 93.25 211 GLY A CA 1
ATOM 1611 C C . GLY A 1 211 ? 15.259 2.111 -2.320 1.00 93.25 211 GLY A C 1
ATOM 1612 O O . GLY A 1 211 ? 14.177 1.655 -2.679 1.00 93.25 211 GLY A O 1
ATOM 1613 N N . TYR A 1 212 ? 16.423 1.719 -2.856 1.00 95.38 212 TYR A N 1
ATOM 1614 C CA . TYR A 1 212 ? 16.497 0.590 -3.774 1.00 95.38 212 TYR A CA 1
ATOM 1615 C C . TYR A 1 212 ? 15.854 -0.651 -3.156 1.00 95.38 212 TYR A C 1
ATOM 1617 O O . TYR A 1 212 ? 16.306 -1.138 -2.115 1.00 95.38 212 TYR A O 1
ATOM 1625 N N . ASN A 1 213 ? 14.824 -1.172 -3.812 1.00 94.88 213 ASN A N 1
ATOM 1626 C CA . ASN A 1 213 ? 14.193 -2.423 -3.431 1.00 94.88 213 ASN A CA 1
ATOM 1627 C C . ASN A 1 213 ? 14.251 -3.390 -4.622 1.00 94.88 213 ASN A C 1
ATOM 1629 O O . ASN A 1 213 ? 13.781 -3.020 -5.695 1.00 94.88 213 ASN A O 1
ATOM 1633 N N . PRO A 1 214 ? 14.779 -4.619 -4.463 1.00 94.19 214 PRO A N 1
ATOM 1634 C CA . PRO A 1 214 ? 14.922 -5.562 -5.576 1.00 94.19 214 PRO A CA 1
ATOM 1635 C C . PRO A 1 214 ? 13.585 -6.007 -6.191 1.00 94.19 214 PRO A C 1
ATOM 1637 O O . PRO A 1 214 ? 13.570 -6.514 -7.313 1.00 94.19 214 PRO A O 1
ATOM 1640 N N . PHE A 1 215 ? 12.468 -5.830 -5.479 1.00 95.19 215 PHE A N 1
ATOM 1641 C CA . PHE A 1 215 ? 11.134 -6.092 -6.016 1.00 95.19 215 PHE A CA 1
ATOM 1642 C C . PHE A 1 215 ? 10.592 -4.918 -6.839 1.00 95.19 215 PHE A C 1
ATOM 1644 O O . PHE A 1 215 ? 9.751 -5.137 -7.707 1.00 95.19 215 PHE A O 1
ATOM 1651 N N . ASN A 1 216 ? 11.079 -3.691 -6.623 1.00 96.44 216 ASN A N 1
ATOM 1652 C CA . ASN A 1 216 ? 10.710 -2.555 -7.457 1.00 96.44 216 ASN A CA 1
ATOM 1653 C C . ASN A 1 216 ? 11.518 -2.591 -8.761 1.00 96.44 216 ASN A C 1
ATOM 1655 O O . ASN A 1 216 ? 12.698 -2.250 -8.787 1.00 96.44 216 ASN A O 1
ATOM 1659 N N . LYS A 1 217 ? 10.860 -2.967 -9.858 1.00 96.75 217 LYS A N 1
ATOM 1660 C CA . LYS A 1 217 ? 11.416 -2.917 -11.222 1.00 96.75 217 LYS A CA 1
ATOM 1661 C C . LYS A 1 217 ? 10.762 -1.828 -12.077 1.00 96.75 217 LYS A C 1
ATOM 1663 O O . LYS A 1 217 ? 11.051 -1.719 -13.263 1.00 96.75 217 LYS A O 1
ATOM 1668 N N . TYR A 1 218 ? 9.883 -1.036 -11.469 1.00 97.19 218 TYR A N 1
ATOM 1669 C CA . TYR A 1 218 ? 8.923 -0.172 -12.151 1.00 97.19 218 TYR A CA 1
ATOM 1670 C C . TYR A 1 218 ? 9.381 1.286 -12.236 1.00 97.19 218 TYR A C 1
ATOM 1672 O O . TYR A 1 218 ? 8.767 2.092 -12.936 1.00 97.19 218 TYR A O 1
ATOM 1680 N N . GLY A 1 219 ? 10.460 1.634 -11.533 1.00 97.31 219 GLY A N 1
ATOM 1681 C CA . GLY A 1 219 ? 11.086 2.947 -11.591 1.00 97.31 219 GLY A CA 1
ATOM 1682 C C . GLY A 1 219 ? 11.160 3.642 -10.237 1.00 97.31 219 GLY A C 1
ATOM 1683 O O . GLY A 1 219 ? 11.198 3.027 -9.170 1.00 97.31 219 GLY A O 1
ATOM 1684 N N . TYR A 1 220 ? 11.204 4.967 -10.297 1.00 96.44 220 TYR A N 1
ATOM 1685 C CA . TYR A 1 220 ? 11.346 5.848 -9.143 1.00 96.44 220 TYR A CA 1
ATOM 1686 C C . TYR A 1 220 ? 10.005 6.115 -8.440 1.00 96.44 220 TYR A C 1
ATOM 1688 O O . TYR A 1 220 ? 8.975 6.245 -9.103 1.00 96.44 220 TYR A O 1
ATOM 1696 N N . ALA A 1 221 ? 10.038 6.291 -7.115 1.00 95.69 221 ALA A N 1
ATOM 1697 C CA . ALA A 1 221 ? 8.912 6.711 -6.273 1.00 95.69 221 ALA A CA 1
ATOM 1698 C C . ALA A 1 221 ? 7.663 5.823 -6.370 1.00 95.69 221 ALA A C 1
ATOM 1700 O O . ALA A 1 221 ? 6.537 6.301 -6.532 1.00 95.69 221 ALA A O 1
ATOM 1701 N N . TYR A 1 222 ? 7.879 4.517 -6.229 1.00 97.88 222 TYR A N 1
ATOM 1702 C CA . TYR A 1 222 ? 6.799 3.592 -5.910 1.00 97.88 222 TYR A CA 1
ATOM 1703 C C . TYR A 1 222 ? 6.740 3.360 -4.409 1.00 97.88 222 TYR A C 1
ATOM 1705 O O . TYR A 1 222 ? 7.749 3.046 -3.770 1.00 97.88 222 TYR A O 1
ATOM 1713 N N . TRP A 1 223 ? 5.539 3.481 -3.868 1.00 98.12 223 TRP A N 1
ATOM 1714 C CA . TRP A 1 223 ? 5.217 3.120 -2.502 1.00 98.12 223 TRP A CA 1
ATOM 1715 C C . TRP A 1 223 ? 4.848 1.643 -2.468 1.00 98.12 223 TRP A C 1
ATOM 1717 O O . TRP A 1 223 ? 3.893 1.225 -3.114 1.00 98.12 223 TRP A O 1
ATOM 1727 N N . LEU A 1 224 ? 5.666 0.855 -1.780 1.00 98.19 224 LEU A N 1
ATOM 1728 C CA . LEU A 1 224 ? 5.575 -0.593 -1.693 1.00 98.19 224 LEU A CA 1
ATOM 1729 C C . LEU A 1 224 ? 5.029 -1.002 -0.331 1.00 98.19 224 LEU A C 1
ATOM 1731 O O . LEU A 1 224 ? 5.572 -0.602 0.698 1.00 98.19 224 LEU A O 1
ATOM 1735 N N . VAL A 1 225 ? 4.064 -1.907 -0.320 1.00 98.56 225 VAL A N 1
ATOM 1736 C CA . VAL A 1 225 ? 3.829 -2.774 0.830 1.00 98.56 225 VAL A CA 1
ATOM 1737 C C . VAL A 1 225 ? 3.781 -4.228 0.378 1.00 98.56 225 VAL A C 1
ATOM 1739 O O . VAL A 1 225 ? 3.254 -4.574 -0.677 1.00 98.56 225 VAL A O 1
ATOM 1742 N N . GLU A 1 226 ? 4.394 -5.088 1.172 1.00 98.25 226 GLU A N 1
ATOM 1743 C CA . GLU A 1 226 ? 4.436 -6.529 0.974 1.00 98.25 226 GLU A CA 1
ATOM 1744 C C . GLU A 1 226 ? 3.854 -7.206 2.220 1.00 98.25 226 GLU A C 1
ATOM 1746 O O . GLU A 1 226 ? 4.359 -7.057 3.345 1.00 98.25 226 GLU A O 1
ATOM 1751 N N . LEU A 1 227 ? 2.767 -7.936 1.991 1.00 98.44 227 LEU A N 1
ATOM 1752 C CA . LEU A 1 227 ? 1.879 -8.482 3.007 1.00 98.44 227 LEU A CA 1
ATOM 1753 C C . LEU A 1 227 ? 1.707 -9.987 2.800 1.00 98.44 227 LEU A C 1
ATOM 1755 O O . LEU A 1 227 ? 1.691 -10.477 1.672 1.00 98.44 227 LEU A O 1
ATOM 1759 N N . LEU A 1 228 ? 1.514 -10.725 3.888 1.00 98.31 228 LEU A N 1
ATOM 1760 C CA . LEU A 1 228 ? 0.783 -11.985 3.839 1.00 98.31 228 LEU A CA 1
ATOM 1761 C C . LEU A 1 228 ? -0.692 -11.653 4.027 1.00 98.31 228 LEU A C 1
ATOM 1763 O O . LEU A 1 228 ? -1.072 -11.152 5.083 1.00 98.31 228 LEU A O 1
ATOM 1767 N N . MET A 1 229 ? -1.506 -11.943 3.022 1.00 97.69 229 MET A N 1
ATOM 1768 C CA . MET A 1 229 ? -2.948 -11.695 3.045 1.00 97.69 229 MET A CA 1
ATOM 1769 C C . MET A 1 229 ? -3.686 -13.028 3.052 1.00 97.69 229 MET A C 1
ATOM 1771 O O . MET A 1 229 ? -3.293 -13.938 2.320 1.00 97.69 229 MET A O 1
ATOM 1775 N N . ASP A 1 230 ? -4.728 -13.166 3.873 1.00 95.19 230 ASP A N 1
ATOM 1776 C CA . ASP A 1 230 ? -5.562 -14.372 3.864 1.00 95.19 230 ASP A CA 1
ATOM 1777 C C . ASP A 1 230 ? -6.452 -14.401 2.611 1.00 95.19 230 ASP A C 1
ATOM 1779 O O . ASP A 1 230 ? -7.565 -13.871 2.590 1.00 95.19 230 ASP A O 1
ATOM 1783 N N . CYS A 1 231 ? -5.961 -15.031 1.541 1.00 94.50 231 CYS A N 1
ATOM 1784 C CA . CYS A 1 231 ? -6.672 -15.087 0.269 1.00 94.50 231 CYS A CA 1
ATOM 1785 C C . CYS A 1 231 ? -7.976 -15.892 0.359 1.00 94.50 231 CYS A C 1
ATOM 1787 O O . CYS A 1 231 ? -8.865 -15.679 -0.462 1.00 94.50 231 CYS A O 1
ATOM 1789 N N . ALA A 1 232 ? -8.157 -16.753 1.369 1.00 92.44 232 ALA A N 1
ATOM 1790 C CA . ALA A 1 232 ? -9.427 -17.460 1.564 1.00 92.44 232 ALA A CA 1
ATOM 1791 C C . ALA A 1 232 ? -10.574 -16.520 1.982 1.00 92.44 232 ALA A C 1
ATOM 1793 O O . ALA A 1 232 ? -11.738 -16.916 1.937 1.00 92.44 232 ALA A O 1
ATOM 1794 N N . LYS A 1 233 ? -10.252 -15.288 2.393 1.00 91.00 233 LYS A N 1
ATOM 1795 C CA . LYS A 1 233 ? -11.218 -14.249 2.761 1.00 91.00 233 LYS A CA 1
ATOM 1796 C C . LYS A 1 233 ? -11.489 -13.243 1.647 1.00 91.00 233 LYS A C 1
ATOM 1798 O O . LYS A 1 233 ? -12.335 -12.388 1.836 1.00 91.00 233 LYS A O 1
ATOM 1803 N N . THR A 1 234 ? -10.808 -13.342 0.508 1.00 94.56 234 THR A N 1
ATOM 1804 C CA . THR A 1 234 ? -11.018 -12.450 -0.648 1.00 94.56 234 THR A CA 1
ATOM 1805 C C . THR A 1 234 ? -12.250 -12.828 -1.474 1.00 94.56 234 THR A C 1
ATOM 1807 O O . THR A 1 234 ? -12.743 -13.953 -1.368 1.00 94.56 234 THR A O 1
ATOM 1810 N N . ASP A 1 235 ? -12.706 -11.939 -2.365 1.00 94.12 235 ASP A N 1
ATOM 1811 C CA . ASP A 1 235 ? -13.652 -12.323 -3.422 1.00 94.12 235 ASP A CA 1
ATOM 1812 C C . ASP A 1 235 ? -12.885 -12.997 -4.566 1.00 94.12 235 ASP A C 1
ATOM 1814 O O . ASP A 1 235 ? -12.347 -12.347 -5.462 1.00 94.12 235 ASP A O 1
ATOM 1818 N N . ASN A 1 236 ? -12.775 -14.327 -4.510 1.00 92.69 236 ASN A N 1
ATOM 1819 C CA . ASN A 1 236 ? -12.115 -15.130 -5.544 1.00 92.69 236 ASN A CA 1
ATOM 1820 C C . ASN A 1 236 ? -10.679 -14.672 -5.869 1.00 92.69 236 ASN A C 1
ATOM 1822 O O . ASN A 1 236 ? -10.266 -14.655 -7.030 1.00 92.69 236 ASN A O 1
ATOM 1826 N N . GLY A 1 237 ? -9.908 -14.319 -4.842 1.00 95.25 237 GLY A N 1
ATOM 1827 C CA . GLY A 1 237 ? -8.544 -13.809 -4.972 1.00 95.25 237 GLY A CA 1
ATOM 1828 C C . GLY A 1 237 ? -8.452 -12.287 -5.075 1.00 95.25 237 GLY A C 1
ATOM 1829 O O . GLY A 1 237 ? -7.336 -11.778 -5.061 1.00 95.25 237 GLY A O 1
ATOM 1830 N N . TRP A 1 238 ? -9.565 -11.556 -5.164 1.00 97.56 238 TRP A N 1
ATOM 1831 C CA . TRP A 1 238 ? -9.581 -10.111 -5.401 1.00 97.56 238 TRP A CA 1
ATOM 1832 C C . TRP A 1 238 ? -9.968 -9.302 -4.160 1.00 97.56 238 TRP A C 1
ATOM 1834 O O . TRP A 1 238 ? -10.793 -9.720 -3.344 1.00 97.56 238 TRP A O 1
ATOM 1844 N N . PHE A 1 239 ? -9.364 -8.124 -4.033 1.00 98.06 239 PHE A N 1
ATOM 1845 C CA . PHE A 1 239 ? -9.639 -7.144 -2.985 1.00 98.06 239 PHE A CA 1
ATOM 1846 C C . PHE A 1 239 ? -9.475 -5.723 -3.526 1.00 98.06 239 PHE A C 1
ATOM 1848 O O . PHE A 1 239 ? -8.958 -5.520 -4.624 1.00 98.06 239 PHE A O 1
ATOM 1855 N N . GLU A 1 240 ? -9.915 -4.731 -2.761 1.00 98.12 240 GLU A N 1
ATOM 1856 C CA . GLU A 1 240 ? -9.863 -3.326 -3.154 1.00 98.12 240 GLU A CA 1
ATOM 1857 C C . GLU A 1 240 ? -8.927 -2.520 -2.265 1.00 98.12 240 GLU A C 1
ATOM 1859 O O . GLU A 1 240 ? -8.767 -2.843 -1.093 1.00 98.12 240 GLU A O 1
ATOM 1864 N N . PHE A 1 241 ? -8.367 -1.427 -2.779 1.00 98.62 241 PHE A N 1
ATOM 1865 C CA . PHE A 1 241 ? -7.746 -0.401 -1.944 1.00 98.62 241 PHE A CA 1
ATOM 1866 C C . PHE A 1 241 ? -7.698 0.970 -2.631 1.00 98.62 241 PHE A C 1
ATOM 1868 O O . PHE A 1 241 ? -7.900 1.102 -3.837 1.00 98.62 241 PHE A O 1
ATOM 1875 N N . LYS A 1 242 ? -7.404 1.997 -1.839 1.00 98.50 242 LYS A N 1
ATOM 1876 C CA . LYS A 1 242 ? -6.998 3.336 -2.264 1.00 98.50 242 LYS A CA 1
ATOM 1877 C C . LYS A 1 242 ? -5.754 3.763 -1.492 1.00 98.50 242 LYS A C 1
ATOM 1879 O O . LYS A 1 242 ? -5.550 3.373 -0.340 1.00 98.50 242 LYS A O 1
ATOM 1884 N N . GLY A 1 243 ? -4.943 4.593 -2.118 1.00 98.62 243 GLY A N 1
ATOM 1885 C CA . GLY A 1 243 ? -3.909 5.386 -1.484 1.00 98.62 243 GLY A CA 1
ATOM 1886 C C . GLY A 1 243 ? -4.496 6.476 -0.587 1.00 98.62 243 GLY A C 1
ATOM 1887 O O . GLY A 1 243 ? -5.574 7.025 -0.827 1.00 98.62 243 GLY A O 1
ATOM 1888 N N . PHE A 1 244 ? -3.759 6.796 0.469 1.00 98.69 244 PHE A N 1
ATOM 1889 C CA . PHE A 1 244 ? -4.065 7.863 1.408 1.00 98.69 244 PHE A CA 1
ATOM 1890 C C . PHE A 1 244 ? -2.780 8.603 1.785 1.00 98.69 244 PHE A C 1
ATOM 1892 O O . PHE A 1 244 ? -1.782 7.987 2.165 1.00 98.69 244 PHE A O 1
ATOM 1899 N N . ILE A 1 245 ? -2.800 9.933 1.715 1.00 98.19 245 ILE A N 1
ATOM 1900 C CA . ILE A 1 245 ? -1.721 10.796 2.216 1.00 98.19 245 ILE A CA 1
ATOM 1901 C C . ILE A 1 245 ? -2.351 11.777 3.209 1.00 98.19 245 ILE A C 1
ATOM 1903 O O . ILE A 1 245 ? -3.231 12.522 2.796 1.00 98.19 245 ILE A O 1
ATOM 1907 N N . PRO A 1 246 ? -1.901 11.878 4.475 1.00 96.25 246 PRO A N 1
ATOM 1908 C CA . PRO A 1 246 ? -2.581 12.689 5.495 1.00 96.25 246 PRO A CA 1
ATOM 1909 C C . PRO A 1 246 ? -2.822 14.159 5.124 1.00 96.25 246 PRO A C 1
ATOM 1911 O O . PRO A 1 246 ? -3.823 14.739 5.526 1.00 96.25 246 PRO A O 1
ATOM 1914 N N . SER A 1 247 ? -1.923 14.765 4.344 1.00 96.06 247 SER A N 1
ATOM 1915 C CA . SER A 1 247 ? -2.056 16.155 3.891 1.00 96.06 247 SER A CA 1
ATOM 1916 C C . SER A 1 247 ? -2.900 16.349 2.626 1.00 96.06 247 SER A C 1
ATOM 1918 O O . SER A 1 247 ? -3.106 17.489 2.222 1.00 96.06 247 SER A O 1
ATOM 1920 N N . ILE A 1 248 ? -3.350 15.268 1.982 1.00 96.56 248 ILE A N 1
ATOM 1921 C CA . ILE A 1 248 ? -4.146 15.292 0.741 1.00 96.56 248 ILE A CA 1
ATOM 1922 C C . ILE A 1 248 ? -5.513 14.629 0.959 1.00 96.56 248 ILE A C 1
ATOM 1924 O O . ILE A 1 248 ? -6.522 15.129 0.477 1.00 96.56 248 ILE A O 1
ATOM 1928 N N . GLY A 1 249 ? -5.551 13.527 1.703 1.00 97.12 249 GLY A N 1
ATOM 1929 C CA . GLY A 1 249 ? -6.708 12.662 1.870 1.00 97.12 249 GLY A CA 1
ATOM 1930 C C . GLY A 1 249 ? -6.576 11.360 1.081 1.00 97.12 249 GLY A C 1
ATOM 1931 O O . GLY A 1 249 ? -5.474 10.928 0.726 1.00 97.12 249 GLY A O 1
ATOM 1932 N N . LEU A 1 250 ? -7.727 10.727 0.868 1.00 97.25 250 LEU A N 1
ATOM 1933 C CA . LEU A 1 250 ? -7.894 9.507 0.084 1.00 97.25 250 LEU A CA 1
ATOM 1934 C C . LEU A 1 250 ? -7.847 9.831 -1.419 1.00 97.25 250 LEU A C 1
ATOM 1936 O O . LEU A 1 250 ? -8.270 10.914 -1.824 1.00 97.25 250 LEU A O 1
ATOM 1940 N N . GLU A 1 251 ? -7.380 8.892 -2.238 1.00 98.06 251 GLU A N 1
ATOM 1941 C CA . GLU A 1 251 ? -7.464 8.992 -3.702 1.00 98.06 251 GLU A CA 1
ATOM 1942 C C . GLU A 1 251 ? -8.890 9.235 -4.211 1.00 98.06 251 GLU A C 1
ATOM 1944 O O . GLU A 1 251 ? -9.879 8.727 -3.662 1.00 98.06 251 GLU A O 1
ATOM 1949 N N . LEU A 1 252 ? -8.982 9.945 -5.334 1.00 98.00 252 LEU A N 1
ATOM 1950 C CA . LEU A 1 252 ? -10.225 10.148 -6.066 1.00 98.00 252 LEU A CA 1
ATOM 1951 C C . LEU A 1 252 ? -10.778 8.820 -6.591 1.00 98.00 252 LEU A C 1
ATOM 1953 O O . LEU A 1 252 ? -10.076 7.816 -6.712 1.00 98.00 252 LEU A O 1
ATOM 1957 N N . ASP A 1 253 ? -12.076 8.795 -6.888 1.00 98.19 253 ASP A N 1
ATOM 1958 C CA . ASP A 1 253 ? -12.709 7.641 -7.522 1.00 98.19 253 ASP A CA 1
ATOM 1959 C C . ASP A 1 253 ? -12.147 7.421 -8.931 1.00 98.19 253 ASP A C 1
ATOM 1961 O O . ASP A 1 253 ? -12.168 8.317 -9.776 1.00 98.19 253 ASP A O 1
ATOM 1965 N N . ILE A 1 254 ? -11.659 6.206 -9.178 1.00 98.12 254 ILE A N 1
ATOM 1966 C CA . ILE A 1 254 ? -11.075 5.807 -10.457 1.00 98.12 254 ILE A CA 1
ATOM 1967 C C . ILE A 1 254 ? -12.031 4.912 -11.243 1.00 98.12 254 ILE A C 1
ATOM 1969 O O . ILE A 1 254 ? -12.981 4.338 -10.713 1.00 98.12 254 ILE A O 1
ATOM 1973 N N . LYS A 1 255 ? -11.753 4.752 -12.535 1.00 97.06 255 LYS A N 1
ATOM 1974 C CA . LYS A 1 255 ? -12.332 3.689 -13.361 1.00 97.06 255 LYS A CA 1
ATOM 1975 C C . LYS A 1 255 ? -11.198 2.764 -13.770 1.00 97.06 255 LYS A C 1
ATOM 1977 O O . LYS A 1 255 ? -10.526 3.043 -14.761 1.00 97.06 255 LYS A O 1
ATOM 1982 N N . GLN A 1 256 ? -10.955 1.714 -12.985 1.00 94.94 256 GLN A N 1
ATOM 1983 C CA . GLN A 1 256 ? -9.890 0.763 -13.298 1.00 94.94 256 GLN A CA 1
ATOM 1984 C C . GLN A 1 256 ? -10.161 0.076 -14.644 1.00 94.94 256 GLN A C 1
ATOM 1986 O O . GLN A 1 256 ? -11.271 -0.401 -14.895 1.00 94.94 256 GLN A O 1
ATOM 1991 N N . GLY A 1 257 ? -9.153 0.083 -15.516 1.00 89.44 257 GLY A N 1
ATOM 1992 C CA . GLY A 1 257 ? -9.178 -0.617 -16.795 1.00 89.44 257 GLY A CA 1
ATOM 1993 C C . GLY A 1 257 ? -8.831 -2.098 -16.650 1.00 89.44 257 GLY A C 1
ATOM 1994 O O . GLY A 1 257 ? -8.715 -2.630 -15.547 1.00 89.44 257 GLY A O 1
ATOM 1995 N N . GLU A 1 258 ? -8.636 -2.769 -17.781 1.00 93.19 258 GLU A N 1
ATOM 1996 C CA . GLU A 1 258 ? -7.978 -4.075 -17.778 1.00 93.19 258 GLU A CA 1
ATOM 1997 C C . GLU A 1 258 ? -6.510 -3.892 -17.380 1.00 93.19 258 GLU A C 1
ATOM 1999 O O . GLU A 1 258 ? -5.805 -3.056 -17.950 1.00 93.19 258 GLU A O 1
ATOM 2004 N N . CYS A 1 259 ? -6.058 -4.651 -16.381 1.00 96.88 259 CYS A N 1
ATOM 2005 C CA . CYS A 1 259 ? -4.661 -4.617 -15.973 1.00 96.88 259 CYS A CA 1
ATOM 2006 C C . CYS A 1 259 ? -3.800 -5.401 -16.963 1.00 96.88 259 CYS A C 1
ATOM 2008 O O . CYS A 1 259 ? -4.186 -6.476 -17.422 1.00 96.88 259 CYS A O 1
ATOM 2010 N N . ALA A 1 260 ? -2.607 -4.884 -17.249 1.00 96.69 260 ALA A N 1
ATOM 2011 C CA . ALA A 1 260 ? -1.576 -5.647 -17.939 1.00 96.69 260 ALA A CA 1
ATOM 2012 C C . ALA A 1 260 ? -1.078 -6.821 -17.068 1.00 96.69 260 ALA A C 1
ATOM 2014 O O . ALA A 1 260 ? -1.299 -6.838 -15.857 1.00 96.69 260 ALA A O 1
ATOM 2015 N N . GLY A 1 261 ? -0.357 -7.768 -17.677 1.00 95.31 261 GLY A N 1
ATOM 2016 C CA . GLY A 1 261 ? 0.246 -8.917 -16.989 1.00 95.31 261 GLY A CA 1
ATOM 2017 C C . GLY A 1 261 ? -0.583 -10.204 -17.077 1.00 95.31 261 GLY A C 1
ATOM 2018 O O . GLY A 1 261 ? -1.509 -10.313 -17.880 1.00 95.31 261 GLY A O 1
ATOM 2019 N N . ASP A 1 262 ? -0.212 -11.207 -16.280 1.00 95.38 262 ASP A N 1
ATOM 2020 C CA . ASP A 1 262 ? -0.835 -12.542 -16.241 1.00 95.38 262 ASP A CA 1
ATOM 2021 C C . ASP A 1 262 ? -1.716 -12.769 -14.995 1.00 95.38 262 ASP A C 1
ATOM 2023 O O . ASP A 1 262 ? -2.235 -13.863 -14.757 1.00 95.38 262 ASP A O 1
ATOM 2027 N N . GLY A 1 263 ? -1.953 -11.708 -14.224 1.00 93.44 263 GLY A N 1
ATOM 2028 C CA . GLY A 1 263 ? -2.767 -11.689 -13.015 1.00 93.44 263 GLY A CA 1
ATOM 2029 C C . GLY A 1 263 ? -4.275 -11.793 -13.237 1.00 93.44 263 GLY A C 1
ATOM 2030 O O . GLY A 1 263 ? -5.018 -11.753 -12.261 1.00 93.44 263 GLY A O 1
ATOM 2031 N N . GLY A 1 264 ? -4.751 -11.975 -14.469 1.00 91.94 264 GLY A N 1
ATOM 2032 C CA . GLY A 1 264 ? -6.172 -12.141 -14.797 1.00 91.94 264 GLY A CA 1
ATOM 2033 C C . GLY A 1 264 ? -7.015 -10.870 -14.642 1.00 91.94 264 GLY A C 1
ATOM 2034 O O . GLY A 1 264 ? -6.496 -9.772 -14.465 1.00 91.94 264 GLY A O 1
ATOM 2035 N N . SER A 1 265 ? -8.339 -11.031 -14.712 1.00 92.69 265 SER A N 1
ATOM 2036 C CA . SER A 1 265 ? -9.305 -9.926 -14.651 1.00 92.69 265 SER A CA 1
ATOM 2037 C C . SER A 1 265 ? -10.242 -10.082 -13.458 1.00 92.69 265 SER A C 1
ATOM 2039 O O . SER A 1 265 ? -10.768 -11.172 -13.219 1.00 92.69 265 SER A O 1
ATOM 2041 N N . ALA A 1 266 ? -10.465 -8.990 -12.725 1.00 93.44 266 ALA A N 1
ATOM 2042 C CA . ALA A 1 266 ? -11.419 -8.971 -11.626 1.00 93.44 266 ALA A CA 1
ATOM 2043 C C . ALA A 1 266 ? -12.851 -9.199 -12.148 1.00 93.44 266 ALA A C 1
ATOM 2045 O O . ALA A 1 266 ? -13.223 -8.629 -13.177 1.00 93.44 266 ALA A O 1
ATOM 2046 N N . PRO A 1 267 ? -13.685 -9.990 -11.448 1.00 91.19 267 PRO A N 1
ATOM 2047 C CA . PRO A 1 267 ? -15.054 -10.273 -11.879 1.00 91.19 267 PRO A CA 1
ATOM 2048 C C . PRO A 1 267 ? -16.035 -9.125 -11.578 1.00 91.19 267 PRO A C 1
ATOM 2050 O O . PRO A 1 267 ? -17.228 -9.241 -11.856 1.00 91.19 267 PRO A O 1
ATOM 2053 N N . PHE A 1 268 ? -15.554 -8.014 -11.013 1.00 94.25 268 PHE A N 1
ATOM 2054 C CA . PHE A 1 268 ? -16.347 -6.846 -10.647 1.00 94.25 268 PHE A CA 1
ATOM 2055 C C . PHE A 1 268 ? -15.624 -5.546 -11.008 1.00 94.25 268 PHE A C 1
ATOM 2057 O O . PHE A 1 268 ? -14.434 -5.519 -11.319 1.00 94.25 268 PHE A O 1
ATOM 2064 N N . ARG A 1 269 ? -16.372 -4.442 -10.955 1.00 94.44 269 ARG A N 1
ATOM 2065 C CA . ARG A 1 269 ? -15.838 -3.086 -11.103 1.00 94.44 269 ARG A CA 1
ATOM 2066 C C . ARG A 1 269 ? -15.842 -2.388 -9.755 1.00 94.44 269 ARG A C 1
ATOM 2068 O O . ARG A 1 269 ? -16.770 -2.572 -8.972 1.00 94.44 269 ARG A O 1
ATOM 2075 N N . SER A 1 270 ? -14.851 -1.534 -9.546 1.00 96.19 270 SER A N 1
ATOM 2076 C CA . SER A 1 270 ? -14.759 -0.682 -8.370 1.00 96.19 270 SER A CA 1
ATOM 2077 C C . SER A 1 270 ? -14.348 0.740 -8.740 1.00 96.19 270 SER A C 1
ATOM 2079 O O . SER A 1 270 ? -13.761 0.980 -9.796 1.00 96.19 270 SER A O 1
ATOM 2081 N N . LYS A 1 271 ? -14.674 1.669 -7.840 1.00 97.19 271 LYS A N 1
ATOM 2082 C CA . LYS A 1 271 ? -14.136 3.034 -7.798 1.00 97.19 271 LYS A CA 1
ATOM 2083 C C . LYS A 1 271 ? -12.770 3.126 -7.091 1.00 97.19 271 LYS A C 1
ATOM 2085 O O . LYS A 1 271 ? -12.155 4.193 -7.052 1.00 97.19 271 LYS A O 1
ATOM 2090 N N . ASN A 1 272 ? -12.339 2.016 -6.497 1.00 98.12 272 ASN A N 1
ATOM 2091 C CA . ASN A 1 272 ? -11.049 1.775 -5.863 1.00 98.12 272 ASN A CA 1
ATOM 2092 C C . ASN A 1 272 ? -10.129 1.017 -6.837 1.00 98.12 272 ASN A C 1
ATOM 2094 O O . ASN A 1 272 ? -10.599 0.468 -7.839 1.00 98.12 272 ASN A O 1
ATOM 2098 N N . HIS A 1 273 ? -8.839 0.919 -6.516 1.00 98.50 273 HIS A N 1
ATOM 2099 C CA . HIS A 1 273 ? -7.971 -0.061 -7.165 1.00 98.50 273 HIS A CA 1
ATOM 2100 C C . HIS A 1 273 ? -8.430 -1.473 -6.798 1.00 98.50 273 HIS A C 1
ATOM 2102 O O . HIS A 1 273 ? -8.709 -1.736 -5.631 1.00 98.50 273 HIS A O 1
ATOM 2108 N N . VAL A 1 274 ? -8.497 -2.377 -7.775 1.00 98.44 274 VAL A N 1
ATOM 2109 C CA . VAL A 1 274 ? -8.822 -3.795 -7.576 1.00 98.44 274 VAL A CA 1
ATOM 2110 C C . VAL A 1 274 ? -7.557 -4.616 -7.787 1.00 98.44 274 VAL A C 1
ATOM 2112 O O . VAL A 1 274 ? -7.024 -4.671 -8.897 1.00 98.44 274 VAL A O 1
ATOM 2115 N N . ALA A 1 275 ? -7.079 -5.233 -6.713 1.00 98.25 275 ALA A N 1
ATOM 2116 C CA . ALA A 1 275 ? -5.835 -5.984 -6.638 1.00 98.25 275 ALA A CA 1
ATOM 2117 C C . ALA A 1 275 ? -6.089 -7.475 -6.404 1.00 98.25 275 ALA A C 1
ATOM 2119 O O . ALA A 1 275 ? -7.144 -7.882 -5.914 1.00 98.25 275 ALA A O 1
ATOM 2120 N N . ARG A 1 276 ? -5.094 -8.293 -6.746 1.00 97.69 276 ARG A N 1
ATOM 2121 C CA . ARG A 1 276 ? -5.104 -9.743 -6.599 1.00 97.69 276 ARG A CA 1
ATOM 2122 C C . ARG A 1 276 ? -4.181 -10.190 -5.467 1.00 97.69 276 ARG A C 1
ATOM 2124 O O . ARG A 1 276 ? -2.994 -9.864 -5.414 1.00 97.69 276 ARG A O 1
ATOM 2131 N N . CYS A 1 277 ? -4.744 -10.967 -4.558 1.00 97.38 277 CYS A N 1
ATOM 2132 C CA . CYS A 1 277 ? -4.038 -11.659 -3.492 1.00 97.38 277 CYS A CA 1
ATOM 2133 C C . CYS A 1 277 ? -3.127 -12.746 -4.081 1.00 97.38 277 CYS A C 1
ATOM 2135 O O . CYS A 1 277 ? -3.510 -13.442 -5.022 1.00 97.38 277 CYS A O 1
ATOM 2137 N N . GLY A 1 278 ? -1.915 -12.896 -3.542 1.00 96.62 278 GLY A N 1
ATOM 2138 C CA . GLY A 1 278 ? -0.922 -13.835 -4.078 1.00 96.62 278 GLY A CA 1
ATOM 2139 C C . GLY A 1 278 ? -0.168 -13.336 -5.317 1.00 96.62 278 GLY A C 1
ATOM 2140 O O . GLY A 1 278 ? 0.475 -14.136 -5.994 1.00 96.62 278 GLY A O 1
ATOM 2141 N N . ALA A 1 279 ? -0.267 -12.046 -5.646 1.00 97.94 279 ALA A N 1
ATOM 2142 C CA . ALA A 1 279 ? 0.304 -11.458 -6.857 1.00 97.94 279 ALA A CA 1
ATOM 2143 C C . ALA A 1 279 ? 1.169 -10.222 -6.557 1.00 97.94 279 ALA A C 1
ATOM 2145 O O . ALA A 1 279 ? 1.166 -9.676 -5.446 1.00 97.94 279 ALA A O 1
ATOM 2146 N N . VAL A 1 280 ? 1.908 -9.775 -7.571 1.00 98.44 280 VAL A N 1
ATOM 2147 C CA . VAL A 1 280 ? 2.471 -8.426 -7.639 1.00 98.44 280 VAL A CA 1
ATOM 2148 C C . VAL A 1 280 ? 1.446 -7.528 -8.306 1.00 98.44 280 VAL A C 1
ATOM 2150 O O . VAL A 1 280 ? 1.040 -7.790 -9.434 1.00 98.44 280 VAL A O 1
ATOM 2153 N N . ASN A 1 281 ? 1.043 -6.471 -7.613 1.00 98.75 281 ASN A N 1
ATOM 2154 C CA . ASN A 1 281 ? 0.056 -5.521 -8.091 1.00 98.75 281 ASN A CA 1
ATOM 2155 C C . ASN A 1 281 ? 0.685 -4.135 -8.194 1.00 98.75 281 ASN A C 1
ATOM 2157 O O . ASN A 1 281 ? 1.274 -3.654 -7.225 1.00 98.75 281 ASN A O 1
ATOM 2161 N N . VAL A 1 282 ? 0.558 -3.493 -9.347 1.00 98.75 282 VAL A N 1
ATOM 2162 C CA . VAL A 1 282 ? 1.181 -2.206 -9.656 1.00 98.75 282 VAL A CA 1
ATOM 2163 C C . VAL A 1 282 ? 0.110 -1.241 -10.126 1.00 98.75 282 VAL A C 1
ATOM 2165 O O . VAL A 1 282 ? -0.607 -1.515 -11.086 1.00 98.75 282 VAL A O 1
ATOM 2168 N N . PHE A 1 283 ? 0.024 -0.102 -9.454 1.00 98.81 283 PHE A N 1
ATOM 2169 C CA . PHE A 1 283 ? -0.987 0.919 -9.675 1.00 98.81 283 PHE A CA 1
ATOM 2170 C C . PHE A 1 283 ? -0.367 2.310 -9.704 1.00 98.81 283 PHE A C 1
ATOM 2172 O O . PHE A 1 283 ? 0.782 2.524 -9.301 1.00 98.81 283 PHE A O 1
ATOM 2179 N N . TYR A 1 284 ? -1.158 3.273 -10.164 1.00 98.56 284 TYR A N 1
ATOM 2180 C CA . TYR A 1 284 ? -0.764 4.665 -10.308 1.00 98.56 284 TYR A CA 1
ATOM 2181 C C . TYR A 1 284 ? -1.800 5.551 -9.640 1.00 98.56 284 TYR A C 1
ATOM 2183 O O . TYR A 1 284 ? -2.997 5.346 -9.833 1.00 98.56 284 TYR A O 1
ATOM 2191 N N . TRP A 1 285 ? -1.321 6.537 -8.885 1.00 98.50 285 TRP A N 1
ATOM 2192 C CA . TRP A 1 285 ? -2.195 7.376 -8.083 1.00 98.50 285 TRP A CA 1
ATOM 2193 C C . TRP A 1 285 ? -3.258 8.092 -8.921 1.00 98.50 285 TRP A C 1
ATOM 2195 O O . TRP A 1 285 ? -2.930 8.658 -9.967 1.00 98.50 285 TRP A O 1
ATOM 2205 N N . ASP A 1 286 ? -4.511 8.065 -8.459 1.00 98.00 286 ASP A N 1
ATOM 2206 C CA . ASP A 1 286 ? -5.693 8.627 -9.141 1.00 98.00 286 ASP A CA 1
ATOM 2207 C C . ASP A 1 286 ? -5.883 8.141 -10.600 1.00 98.00 286 ASP A C 1
ATOM 2209 O O . ASP A 1 286 ? -6.484 8.827 -11.431 1.00 98.00 286 ASP A O 1
ATOM 2213 N N . SER A 1 287 ? -5.379 6.952 -10.947 1.00 97.94 287 SER A N 1
ATOM 2214 C CA . SER A 1 287 ? -5.424 6.414 -12.311 1.00 97.94 287 SER A CA 1
ATOM 2215 C C . SER A 1 287 ? -6.015 5.009 -12.372 1.00 97.94 287 SER A C 1
ATOM 2217 O O . SER A 1 287 ? -5.789 4.167 -11.511 1.00 97.94 287 SER A O 1
ATOM 2219 N N . GLY A 1 288 ? -6.750 4.727 -13.451 1.00 97.50 288 GLY A N 1
ATOM 2220 C CA . GLY A 1 288 ? -7.285 3.394 -13.732 1.00 97.50 288 GLY A CA 1
ATOM 2221 C C . GLY A 1 288 ? -6.281 2.403 -14.329 1.00 97.50 288 GLY A C 1
ATOM 2222 O O . GLY A 1 288 ? -6.653 1.258 -14.576 1.00 97.50 288 GLY A O 1
ATOM 2223 N N . ALA A 1 289 ? -5.047 2.830 -14.611 1.00 97.62 289 ALA A N 1
ATOM 2224 C CA . ALA A 1 289 ? -4.007 1.969 -15.170 1.00 97.62 289 ALA A CA 1
ATOM 2225 C C . ALA A 1 289 ? -3.425 1.025 -14.106 1.00 97.62 289 ALA A C 1
ATOM 2227 O O . ALA A 1 289 ? -3.221 1.424 -12.957 1.00 97.62 289 ALA A O 1
ATOM 2228 N N . CYS A 1 290 ? -3.124 -0.212 -14.501 1.00 98.25 290 CYS A N 1
ATOM 2229 C CA . CYS A 1 290 ? -2.573 -1.220 -13.603 1.00 98.25 290 CYS A CA 1
ATOM 2230 C C . CYS A 1 290 ? -1.804 -2.322 -14.340 1.00 98.25 290 CYS A C 1
ATOM 2232 O O . CYS A 1 290 ? -2.049 -2.600 -15.515 1.00 98.25 290 CYS A O 1
ATOM 2234 N N . GLU A 1 291 ? -0.905 -2.979 -13.614 1.00 98.12 291 GLU A N 1
ATOM 2235 C CA . GLU A 1 291 ? -0.259 -4.235 -13.995 1.00 98.12 291 GLU A CA 1
ATOM 2236 C C . GLU A 1 291 ? -0.386 -5.213 -12.823 1.00 98.12 291 GLU A C 1
ATOM 2238 O O . GLU A 1 291 ? -0.074 -4.867 -11.683 1.00 98.12 291 GLU A O 1
ATOM 2243 N N . ILE A 1 292 ? -0.858 -6.429 -13.087 1.00 98.31 292 ILE A N 1
ATOM 2244 C CA . ILE A 1 292 ? -0.946 -7.495 -12.090 1.00 98.31 292 ILE A CA 1
ATOM 2245 C C . ILE A 1 292 ? -0.262 -8.726 -12.664 1.00 98.31 292 ILE A C 1
ATOM 2247 O O . ILE A 1 292 ? -0.659 -9.229 -13.714 1.00 98.31 292 ILE A O 1
ATOM 2251 N N . SER A 1 293 ? 0.745 -9.223 -11.953 1.00 97.25 293 SER A N 1
ATOM 2252 C CA . SER A 1 293 ? 1.516 -10.399 -12.354 1.00 97.25 293 SER A CA 1
ATOM 2253 C C . SER A 1 293 ? 1.556 -11.433 -11.233 1.00 97.25 293 SER A C 1
ATOM 2255 O O . SER A 1 293 ? 1.704 -11.083 -10.058 1.00 97.25 293 SER A O 1
ATOM 2257 N N . LEU A 1 294 ? 1.429 -12.711 -11.571 1.00 94.31 294 LEU A N 1
ATOM 2258 C CA . LEU A 1 294 ? 1.527 -13.807 -10.610 1.00 94.31 294 LEU A CA 1
ATOM 2259 C C . LEU A 1 294 ? 2.941 -13.884 -10.014 1.00 94.31 294 LEU A C 1
ATOM 2261 O O . LEU A 1 294 ? 3.939 -13.595 -10.674 1.00 94.31 294 LEU A O 1
ATOM 2265 N N . LEU A 1 295 ? 3.034 -14.281 -8.743 1.00 88.25 295 LEU A N 1
ATOM 2266 C CA . LEU A 1 295 ? 4.324 -14.566 -8.120 1.00 88.25 295 LEU A CA 1
ATOM 2267 C C . LE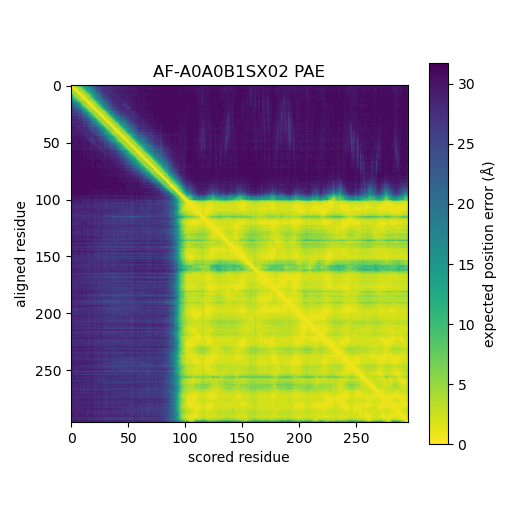U A 1 295 ? 4.852 -15.911 -8.630 1.00 88.25 295 LEU A C 1
ATOM 2269 O O . LEU A 1 295 ? 4.266 -16.952 -8.338 1.00 88.25 295 LEU A O 1
ATOM 2273 N N . SER A 1 296 ? 5.943 -15.867 -9.397 1.00 68.31 296 SER A N 1
ATOM 2274 C CA . SER A 1 296 ? 6.702 -17.037 -9.865 1.00 68.31 296 SER A CA 1
ATOM 2275 C C . SER A 1 296 ? 7.577 -17.647 -8.778 1.00 68.31 296 SER A C 1
ATOM 2277 O O . SER A 1 296 ? 8.241 -16.839 -8.079 1.00 68.31 296 SER A O 1
#